Protein AF-A0A4V2PJ12-F1 (afdb_monomer)

Secondary structure (DSSP, 8-state):
--------EEEEEEPPPPBS-SSSS--B-HHHHHHHHHHHHHHHTTSPTTPEEEEEE-SSHHHHHHHHHHHHHHHHHHTTTS--EEEEEEE-TT-PPPEEEETTEEEETTT--SS---TTTHHHHHHHHHHHSS---PPPTTPEEEEEEETTEEEEEETTEEEEEEPPSS--TTS-HHHHHHHHHTTTS--

Foldseek 3Di:
DDDPFDAKDKDKDFAFFDFPDLQDQTAHDPRRLVLLLVLLLVVLVVDAAQAEDDAEFAPGRRGVSSSVSSLVNNPVNCDPPNNYHYDDHDYDPVLAWDWDQDPNDTDHVSNVDPDDDPIRCVVVQVVVCVQQVHRPDGADHGQIWMWIDGRQWIWTDHDPDIGIDGHPPDDDPVDDPVVVVVVVVVVVVPD

Sequence (191 aa):
MSHNGIAGYEVILLRHGETVGYDGDHGLTERGESQARDRGVSLASELAPGTTVRMLHARTARATATAAALRSSLLDAVGETGGIDVGALQPETWFDNLRVSVDGTVMDAADAVVERLATHSAPMRAFVASAIGSDPGEPHNLEAVRVHVDSEVATIRFRDHSTRLRLPHRLPAWVDEGSLTAFRHRRAESA

Structure (mmCIF, N/CA/C/O backbone):
data_AF-A0A4V2PJ12-F1
#
_entry.id   AF-A0A4V2PJ12-F1
#
loop_
_atom_site.group_PDB
_atom_site.id
_atom_site.type_symbol
_atom_site.label_atom_id
_atom_site.label_alt_id
_atom_site.label_comp_id
_atom_site.label_asym_id
_atom_site.label_entity_id
_atom_site.label_seq_id
_atom_site.pdbx_PDB_ins_code
_atom_site.Cartn_x
_atom_site.Cartn_y
_atom_site.Cartn_z
_atom_site.occupancy
_atom_site.B_iso_or_equiv
_atom_site.auth_seq_id
_atom_site.auth_comp_id
_atom_site.auth_asym_id
_atom_site.auth_atom_id
_atom_site.pdbx_PDB_model_num
ATOM 1 N N . MET A 1 1 ? -17.303 -29.469 14.428 1.00 32.62 1 MET A N 1
ATOM 2 C CA . MET A 1 1 ? -16.306 -28.523 14.967 1.00 32.62 1 MET A CA 1
ATOM 3 C C . MET A 1 1 ? -16.499 -27.218 14.221 1.00 32.62 1 MET A C 1
ATOM 5 O O . MET A 1 1 ? -16.292 -27.175 13.019 1.00 32.62 1 MET A O 1
ATOM 9 N N . SER A 1 2 ? -17.065 -26.227 14.895 1.00 31.00 2 SER A N 1
ATOM 10 C CA . SER A 1 2 ? -17.425 -24.918 14.349 1.00 31.00 2 SER A CA 1
ATOM 11 C C . SER A 1 2 ? -16.162 -24.131 13.999 1.00 31.00 2 SER A C 1
ATOM 13 O O . SER A 1 2 ? -15.428 -23.726 14.899 1.00 31.00 2 SER A O 1
ATOM 15 N N . HIS A 1 3 ? -15.896 -23.932 12.705 1.00 33.50 3 HIS A N 1
ATOM 16 C CA . HIS A 1 3 ? -14.911 -22.953 12.257 1.00 33.50 3 HIS A CA 1
ATOM 17 C C . HIS A 1 3 ? -15.371 -21.581 12.749 1.00 33.50 3 HIS A C 1
ATOM 19 O O . HIS A 1 3 ? -16.407 -21.078 12.319 1.00 33.50 3 HIS A O 1
ATOM 25 N N . ASN A 1 4 ? -14.635 -21.025 13.709 1.00 37.53 4 ASN A N 1
ATOM 26 C CA . ASN A 1 4 ? -14.804 -19.656 14.170 1.00 37.53 4 ASN A CA 1
ATOM 27 C C . ASN A 1 4 ? -14.684 -18.750 12.937 1.00 37.53 4 ASN A C 1
ATOM 29 O O . ASN A 1 4 ? -13.618 -18.705 12.321 1.00 37.53 4 ASN A O 1
ATOM 33 N N . GLY A 1 5 ? -15.795 -18.143 12.512 1.00 37.06 5 GLY A N 1
ATOM 34 C CA . GLY A 1 5 ? -15.840 -17.315 11.313 1.00 37.06 5 GLY A CA 1
ATOM 35 C C . GLY A 1 5 ? -14.818 -16.196 11.444 1.00 37.06 5 GLY A C 1
ATOM 36 O O . GLY A 1 5 ? -14.888 -15.402 12.379 1.00 37.06 5 GLY A O 1
ATOM 37 N N . ILE A 1 6 ? -13.834 -16.165 10.547 1.00 46.31 6 ILE A N 1
ATOM 38 C CA . ILE A 1 6 ? -12.915 -15.035 10.458 1.00 46.31 6 ILE A CA 1
ATOM 39 C C . ILE A 1 6 ? -13.783 -13.844 10.051 1.00 46.31 6 ILE A C 1
ATOM 41 O O . ILE A 1 6 ? -14.338 -13.844 8.953 1.00 46.31 6 ILE A O 1
ATOM 45 N N . ALA A 1 7 ? -13.949 -12.872 10.950 1.00 59.09 7 ALA A N 1
ATOM 46 C CA . ALA A 1 7 ? -14.537 -11.586 10.601 1.00 59.09 7 ALA A CA 1
ATOM 47 C C . ALA A 1 7 ? -13.777 -11.025 9.388 1.00 59.09 7 ALA A C 1
ATOM 49 O O . ALA A 1 7 ? -12.547 -11.112 9.348 1.00 59.09 7 ALA A O 1
ATOM 50 N N . GLY A 1 8 ? -14.503 -10.525 8.386 1.00 64.06 8 GLY A N 1
ATOM 51 C CA . GLY A 1 8 ? -13.895 -10.080 7.134 1.00 64.06 8 GLY A CA 1
ATOM 52 C C . GLY A 1 8 ? -12.762 -9.074 7.363 1.00 64.06 8 GLY A C 1
ATOM 53 O O . GLY A 1 8 ? -12.825 -8.254 8.278 1.00 64.06 8 GLY A O 1
ATOM 54 N N . TYR A 1 9 ? -11.718 -9.145 6.540 1.00 69.88 9 TYR A N 1
ATOM 55 C CA . TYR A 1 9 ? -10.537 -8.285 6.648 1.00 69.88 9 TYR A CA 1
ATOM 56 C C . TYR A 1 9 ? -10.247 -7.573 5.326 1.00 69.88 9 TYR A C 1
ATOM 58 O O . TYR A 1 9 ? -10.628 -8.037 4.251 1.00 69.88 9 TYR A O 1
ATOM 66 N N . GLU A 1 10 ? -9.568 -6.429 5.396 1.00 74.50 10 GLU A N 1
ATOM 67 C CA . GLU A 1 10 ? -9.129 -5.680 4.217 1.00 74.50 10 GLU A CA 1
ATOM 68 C C . GLU A 1 10 ? -7.609 -5.780 4.050 1.00 74.50 10 GLU A C 1
ATOM 70 O O . GLU A 1 10 ? -6.845 -5.659 5.008 1.00 74.50 10 GLU A O 1
ATOM 75 N N . VAL A 1 11 ? -7.171 -5.992 2.812 1.00 77.31 11 VAL A N 1
ATOM 76 C CA . VAL A 1 11 ? -5.778 -5.856 2.390 1.00 77.31 11 VAL A CA 1
ATOM 77 C C . VAL A 1 11 ? -5.681 -4.655 1.460 1.00 77.31 11 VAL A C 1
ATOM 79 O O . VAL A 1 11 ? -6.407 -4.567 0.469 1.00 77.31 11 VAL A O 1
ATOM 82 N N . ILE A 1 12 ? -4.760 -3.746 1.772 1.00 78.31 12 ILE A N 1
ATOM 83 C CA . ILE A 1 12 ? -4.476 -2.557 0.971 1.00 78.31 12 ILE A CA 1
ATOM 84 C C . IL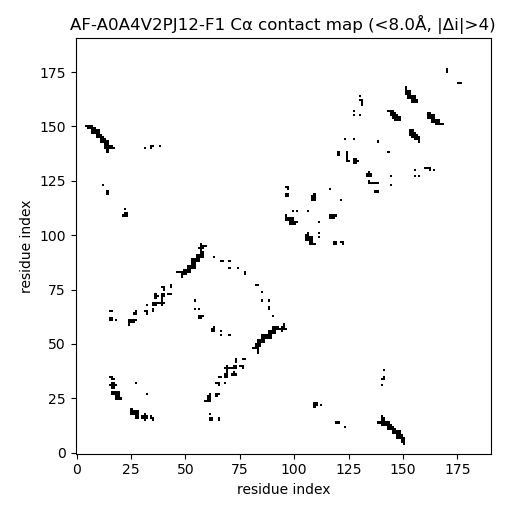E A 1 12 ? -3.061 -2.706 0.414 1.00 78.31 12 ILE A C 1
ATOM 86 O O . ILE A 1 12 ? -2.084 -2.630 1.157 1.00 78.31 12 ILE A O 1
ATOM 90 N N . LEU A 1 13 ? -2.948 -2.934 -0.893 1.00 83.25 13 LEU A N 1
ATOM 91 C CA . LEU A 1 13 ? -1.658 -2.972 -1.580 1.00 83.25 13 LEU A CA 1
ATOM 92 C C . LEU A 1 13 ? -1.331 -1.566 -2.076 1.00 83.25 13 LEU A C 1
ATOM 94 O O . LEU A 1 13 ? -2.081 -1.014 -2.881 1.00 83.25 13 LEU A O 1
ATOM 98 N N . LEU A 1 14 ? -0.224 -1.000 -1.598 1.00 82.94 14 LEU A N 1
ATOM 99 C CA . LEU A 1 14 ? 0.224 0.347 -1.946 1.00 82.94 14 LEU A CA 1
ATOM 100 C C . LEU A 1 14 ? 1.514 0.291 -2.760 1.00 82.94 14 LEU A C 1
ATOM 102 O O . LEU A 1 14 ? 2.476 -0.375 -2.371 1.00 82.94 14 LEU A O 1
ATOM 106 N N . ARG A 1 15 ? 1.563 1.060 -3.851 1.00 87.44 15 ARG A N 1
ATOM 107 C CA . ARG A 1 15 ? 2.824 1.352 -4.538 1.00 87.44 15 ARG A CA 1
ATOM 108 C C . ARG A 1 15 ? 3.671 2.293 -3.673 1.00 87.44 15 ARG A C 1
ATOM 110 O O . ARG A 1 15 ? 3.136 3.237 -3.100 1.00 87.44 15 ARG A O 1
ATOM 117 N N . HIS A 1 16 ? 4.985 2.071 -3.617 1.00 88.94 16 HIS A N 1
ATOM 118 C CA . HIS A 1 16 ? 5.916 2.957 -2.907 1.00 88.94 16 HIS A CA 1
ATOM 119 C C . HIS A 1 16 ? 5.850 4.414 -3.411 1.00 88.94 16 HIS A C 1
ATOM 121 O O . HIS A 1 16 ? 5.427 4.681 -4.544 1.00 88.94 16 HIS A O 1
ATOM 127 N N . GLY A 1 17 ? 6.299 5.352 -2.572 1.00 87.12 17 GLY A N 1
ATOM 128 C CA . GLY A 1 17 ? 6.468 6.758 -2.951 1.00 87.12 17 GLY A CA 1
ATOM 129 C C . GLY A 1 17 ? 7.479 6.943 -4.076 1.00 87.12 17 GLY A C 1
ATOM 130 O O . GLY A 1 17 ? 8.261 6.044 -4.376 1.00 87.12 17 GLY A O 1
ATOM 131 N N . GLU A 1 18 ? 7.456 8.101 -4.723 1.00 89.88 18 GLU A N 1
ATOM 132 C CA . GLU A 1 18 ? 8.447 8.454 -5.744 1.00 89.88 18 GLU A CA 1
ATOM 133 C C . GLU A 1 18 ? 9.894 8.253 -5.241 1.00 89.88 18 GLU A C 1
ATOM 135 O O . GLU A 1 18 ? 10.209 8.562 -4.090 1.00 89.88 18 GLU A O 1
ATOM 140 N N . THR A 1 19 ? 10.770 7.707 -6.089 1.00 86.19 19 THR A N 1
ATOM 141 C CA . THR A 1 19 ? 12.150 7.330 -5.735 1.00 86.19 19 THR A CA 1
ATOM 142 C C . THR A 1 19 ? 13.182 8.214 -6.422 1.00 86.19 19 THR A C 1
ATOM 144 O O . THR A 1 19 ? 12.935 8.744 -7.503 1.00 86.19 19 THR A O 1
ATOM 147 N N . VAL A 1 20 ? 14.354 8.365 -5.793 1.00 75.50 20 VAL A N 1
ATOM 148 C CA . VAL A 1 20 ? 15.483 9.171 -6.317 1.00 75.50 20 VAL A CA 1
ATOM 149 C C . VAL A 1 20 ? 16.052 8.593 -7.623 1.00 75.50 20 VAL A C 1
ATOM 151 O O . VAL A 1 20 ? 16.628 9.312 -8.433 1.00 75.50 20 VAL A O 1
ATOM 154 N N . GLY A 1 21 ? 15.837 7.299 -7.849 1.00 65.75 21 GLY A N 1
ATOM 155 C CA . GLY A 1 21 ? 16.137 6.576 -9.078 1.00 65.75 21 GLY A CA 1
ATOM 156 C C . GLY A 1 21 ? 15.471 5.200 -9.048 1.00 65.75 21 GLY A C 1
ATOM 157 O O . GLY A 1 21 ? 14.961 4.779 -8.004 1.00 65.75 21 GLY A O 1
ATOM 158 N N . TYR A 1 22 ? 15.447 4.522 -10.194 1.00 57.50 22 TYR A N 1
ATOM 159 C CA . TYR A 1 22 ? 14.978 3.133 -10.309 1.00 57.50 22 TYR A CA 1
ATOM 160 C C . TYR A 1 22 ? 16.127 2.130 -10.495 1.00 57.50 22 TYR A C 1
ATOM 162 O O . TYR A 1 22 ? 15.901 0.933 -10.352 1.00 57.50 22 TYR A O 1
ATOM 170 N N . ASP A 1 23 ? 17.343 2.621 -10.746 1.00 51.72 23 ASP A N 1
ATOM 171 C CA . ASP A 1 23 ? 18.544 1.806 -10.926 1.00 51.72 23 ASP A CA 1
ATOM 172 C C . ASP A 1 23 ? 19.178 1.531 -9.547 1.00 51.72 23 ASP A C 1
ATOM 174 O O . ASP A 1 23 ? 20.037 2.280 -9.093 1.00 51.72 23 ASP A O 1
ATOM 178 N N . GLY A 1 24 ? 18.716 0.494 -8.840 1.00 56.28 24 GLY A N 1
ATOM 179 C CA . GLY A 1 24 ? 19.238 0.068 -7.530 1.00 56.28 24 GLY A CA 1
ATOM 180 C C . GLY A 1 24 ? 18.341 0.373 -6.315 1.00 56.28 24 GLY A C 1
ATOM 181 O O . GLY A 1 24 ? 17.210 0.854 -6.433 1.00 56.28 24 GLY A O 1
ATOM 182 N N . ASP A 1 25 ? 18.827 0.068 -5.102 1.00 63.25 25 ASP A N 1
ATOM 183 C CA . ASP A 1 25 ? 18.056 0.189 -3.847 1.00 63.25 25 ASP A CA 1
ATOM 184 C C . ASP A 1 25 ? 18.078 1.612 -3.258 1.00 63.25 25 ASP A C 1
ATOM 186 O O . ASP A 1 25 ? 18.611 1.878 -2.179 1.00 63.25 25 ASP A O 1
ATOM 190 N N . HIS A 1 26 ? 17.513 2.559 -4.003 1.00 70.50 26 HIS A N 1
ATOM 191 C CA . HIS A 1 26 ? 17.395 3.952 -3.577 1.00 70.50 26 HIS A CA 1
ATOM 192 C C . HIS A 1 26 ? 16.171 4.196 -2.676 1.00 70.50 26 HIS A C 1
ATOM 194 O O . HIS A 1 26 ? 15.142 3.521 -2.773 1.00 70.50 26 HIS A O 1
ATOM 200 N N . GLY A 1 27 ? 16.285 5.193 -1.791 1.00 80.56 27 GLY A N 1
ATOM 201 C CA . GLY A 1 27 ? 15.188 5.692 -0.958 1.00 80.56 27 GLY A CA 1
ATOM 202 C C . GLY A 1 27 ? 14.177 6.558 -1.726 1.00 80.56 27 GLY A C 1
ATOM 203 O O . GLY A 1 27 ? 14.156 6.597 -2.960 1.00 80.56 27 GLY A O 1
ATOM 204 N N . LEU A 1 28 ? 13.320 7.259 -0.983 1.00 88.94 28 LEU A N 1
ATOM 205 C CA . LEU A 1 28 ? 12.310 8.162 -1.543 1.00 88.94 28 LEU A CA 1
ATOM 206 C C . LEU A 1 28 ? 12.893 9.533 -1.903 1.00 88.94 28 LEU A C 1
ATOM 208 O O . LEU A 1 28 ? 13.871 9.973 -1.302 1.00 88.94 28 LEU A O 1
ATOM 212 N N . THR A 1 29 ? 12.270 10.222 -2.861 1.00 92.19 29 THR A N 1
ATOM 213 C CA . THR A 1 29 ? 12.427 11.679 -2.999 1.00 92.19 29 THR A CA 1
ATOM 214 C C . THR A 1 29 ? 11.679 12.393 -1.869 1.00 92.19 29 THR A C 1
ATOM 216 O O . THR A 1 29 ? 10.788 11.813 -1.246 1.00 92.19 29 THR A O 1
ATOM 219 N N . GLU A 1 30 ? 11.946 13.684 -1.650 1.00 92.56 30 GLU A N 1
ATOM 220 C CA . GLU A 1 30 ? 11.147 14.512 -0.725 1.00 92.56 30 GLU A CA 1
ATOM 221 C C . GLU A 1 30 ? 9.649 14.479 -1.070 1.00 92.56 30 GLU A C 1
ATOM 223 O O . GLU A 1 30 ? 8.782 14.433 -0.192 1.00 92.56 30 GLU A O 1
ATOM 228 N N . ARG A 1 31 ? 9.333 14.451 -2.371 1.00 93.62 31 ARG A N 1
ATOM 229 C CA . ARG A 1 31 ? 7.964 14.282 -2.858 1.00 93.62 31 ARG A CA 1
ATOM 230 C C . ARG A 1 31 ? 7.415 12.903 -2.503 1.00 93.62 31 ARG A C 1
ATOM 232 O O . ARG A 1 31 ? 6.278 12.825 -2.045 1.00 93.62 31 ARG A O 1
ATOM 239 N N . GLY A 1 32 ? 8.194 11.839 -2.691 1.00 93.00 32 GLY A N 1
ATOM 240 C CA . GLY A 1 32 ? 7.822 10.475 -2.319 1.00 93.00 32 GLY A CA 1
ATOM 241 C C . GLY A 1 32 ? 7.516 10.324 -0.831 1.00 93.00 32 GLY A C 1
ATOM 242 O O . GLY A 1 32 ? 6.546 9.663 -0.460 1.00 93.00 32 GLY A O 1
ATOM 243 N N . GLU A 1 33 ? 8.288 10.988 0.026 1.00 95.50 33 GLU A N 1
ATOM 244 C CA . GLU A 1 33 ? 8.002 11.027 1.458 1.00 95.50 33 GLU A CA 1
ATOM 245 C C . GLU A 1 33 ? 6.710 11.782 1.776 1.00 95.50 33 GLU A C 1
ATOM 247 O O . GLU A 1 33 ? 5.903 11.305 2.573 1.00 95.50 33 GLU A O 1
ATOM 252 N N . SER A 1 34 ? 6.486 12.943 1.149 1.00 96.00 34 SER A N 1
ATOM 253 C CA . SER A 1 34 ? 5.245 13.706 1.327 1.00 96.00 34 SER A CA 1
ATOM 254 C C . SER A 1 34 ? 4.026 12.904 0.873 1.00 9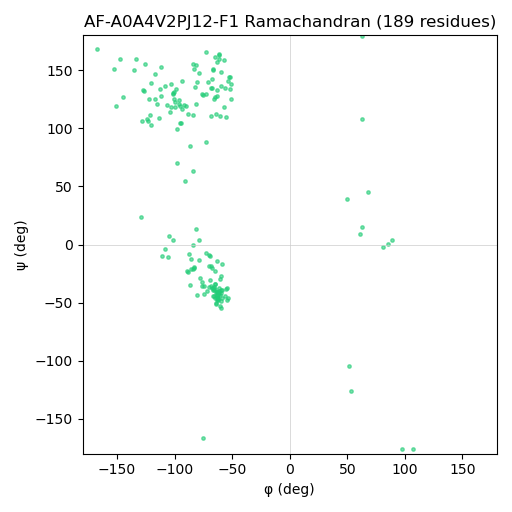6.00 34 SER A C 1
ATOM 256 O O . SER A 1 34 ? 3.054 12.827 1.613 1.00 96.00 34 SER A O 1
ATOM 258 N N . GLN A 1 35 ? 4.113 12.190 -0.256 1.00 96.69 35 GLN A N 1
ATOM 259 C CA . GLN A 1 35 ? 3.063 11.266 -0.704 1.00 96.69 35 GLN A CA 1
ATOM 260 C C . GLN A 1 35 ? 2.740 10.199 0.352 1.00 96.69 35 GLN A C 1
ATOM 262 O O . GLN A 1 35 ? 1.572 9.908 0.609 1.00 96.69 35 GLN A O 1
ATOM 267 N N . ALA A 1 36 ? 3.767 9.603 0.967 1.00 95.62 36 ALA A N 1
ATOM 268 C CA . ALA A 1 36 ? 3.583 8.590 2.000 1.00 95.62 36 ALA A CA 1
ATOM 269 C C . ALA A 1 36 ? 2.944 9.173 3.273 1.00 95.62 36 ALA A C 1
ATOM 271 O O . ALA A 1 36 ? 2.063 8.534 3.852 1.00 95.62 36 ALA A O 1
ATOM 272 N N . ARG A 1 37 ? 3.338 10.392 3.671 1.00 96.88 37 ARG A N 1
ATOM 273 C CA . ARG A 1 37 ? 2.737 11.117 4.802 1.00 96.88 37 ARG A CA 1
ATOM 274 C C . ARG A 1 37 ? 1.267 11.450 4.551 1.00 96.88 37 ARG A C 1
ATOM 276 O O . ARG A 1 37 ? 0.412 11.113 5.366 1.00 96.88 37 ARG A O 1
ATOM 283 N N . ASP A 1 38 ? 0.961 12.031 3.396 1.00 96.56 38 ASP A N 1
ATOM 284 C CA . ASP A 1 38 ? -0.409 12.384 3.014 1.00 96.56 38 ASP A CA 1
ATOM 285 C C . ASP A 1 38 ? -1.306 11.141 2.972 1.00 96.56 38 ASP A C 1
ATOM 287 O O . ASP A 1 38 ? -2.453 11.166 3.430 1.00 96.56 38 ASP A O 1
ATOM 291 N N . ARG A 1 39 ? -0.771 10.009 2.487 1.00 94.12 39 ARG A N 1
ATOM 292 C CA . ARG A 1 39 ? -1.505 8.742 2.489 1.00 94.12 39 ARG A CA 1
ATOM 293 C C . ARG A 1 39 ? -1.783 8.231 3.900 1.00 94.12 39 ARG A C 1
ATOM 295 O O . ARG A 1 39 ? -2.877 7.716 4.114 1.00 94.12 39 ARG A O 1
ATOM 302 N N . GLY A 1 40 ? -0.849 8.360 4.844 1.00 91.25 40 GLY A N 1
ATOM 303 C CA . GLY A 1 40 ? -1.071 7.971 6.241 1.00 91.25 40 GLY A CA 1
ATOM 304 C C . GLY A 1 40 ? -2.191 8.779 6.898 1.00 91.25 40 GLY A C 1
ATOM 305 O O . GLY A 1 40 ? -3.088 8.192 7.502 1.00 91.25 40 GLY A O 1
ATOM 306 N N . VAL A 1 41 ? -2.217 10.097 6.674 1.00 94.50 41 VAL A N 1
ATOM 307 C CA . VAL A 1 41 ? -3.308 10.974 7.141 1.00 94.50 41 VAL A CA 1
ATOM 308 C C . VAL A 1 41 ? -4.645 10.583 6.505 1.00 94.50 41 VAL A C 1
ATOM 310 O O . VAL A 1 41 ? -5.647 10.436 7.199 1.00 94.50 41 VAL A O 1
ATOM 313 N N . SER A 1 42 ? -4.671 10.369 5.187 1.00 90.31 42 SER A N 1
ATOM 314 C CA . SER A 1 42 ? -5.888 9.950 4.483 1.00 90.31 42 SER A CA 1
ATOM 315 C C . SER A 1 42 ? -6.371 8.564 4.910 1.00 90.31 42 SER A C 1
ATOM 317 O O . SER A 1 42 ? -7.572 8.330 4.918 1.00 90.31 42 SER A O 1
ATOM 319 N N . LEU A 1 43 ? -5.471 7.635 5.233 1.00 85.88 43 LEU A N 1
ATOM 320 C CA . LEU A 1 43 ? -5.850 6.302 5.692 1.00 85.88 43 LEU A CA 1
ATOM 321 C C . LEU A 1 43 ? -6.503 6.364 7.077 1.00 85.88 43 LEU A C 1
ATOM 323 O O . LEU A 1 43 ? -7.454 5.631 7.322 1.00 85.88 43 LEU A O 1
ATOM 327 N N . ALA A 1 44 ? -6.055 7.264 7.958 1.00 88.62 44 ALA A N 1
ATOM 328 C CA . ALA A 1 44 ? -6.637 7.428 9.291 1.00 88.62 44 ALA A CA 1
ATOM 329 C C . ALA A 1 44 ? -8.154 7.685 9.250 1.00 88.62 44 ALA A C 1
ATOM 331 O O . ALA A 1 44 ? -8.886 7.142 10.071 1.00 88.62 44 ALA A O 1
ATOM 332 N N . SER A 1 45 ? -8.637 8.462 8.272 1.00 87.12 45 SER A N 1
ATOM 333 C CA . SER A 1 45 ? -10.068 8.767 8.122 1.00 87.12 45 SER A CA 1
ATOM 334 C C . SER A 1 45 ? -10.889 7.643 7.478 1.00 87.12 45 SER A C 1
ATOM 336 O O . SER A 1 45 ? -12.117 7.673 7.536 1.00 87.12 45 SER A O 1
ATOM 338 N N . GLU A 1 46 ? -10.235 6.649 6.875 1.00 83.06 46 GLU A N 1
ATOM 339 C CA . GLU A 1 46 ? -10.879 5.476 6.272 1.00 83.06 46 GLU A CA 1
ATOM 340 C C . GLU A 1 46 ? -11.054 4.325 7.275 1.00 83.06 46 GLU A C 1
ATOM 342 O O . GLU A 1 46 ? -11.886 3.442 7.062 1.00 83.06 46 GLU A O 1
ATOM 347 N N . LEU A 1 47 ? -10.252 4.303 8.343 1.00 81.81 47 LEU A N 1
ATOM 348 C CA . LEU A 1 47 ? -10.229 3.220 9.320 1.00 81.81 47 LEU A CA 1
ATOM 349 C C . LEU A 1 47 ? -11.345 3.377 10.357 1.00 81.81 47 LEU A C 1
ATOM 351 O O . LEU A 1 47 ? -11.567 4.447 10.920 1.00 81.81 47 LEU A O 1
ATOM 355 N N . ALA A 1 48 ? -12.026 2.271 10.656 1.00 79.88 48 ALA A N 1
ATOM 356 C CA . ALA A 1 48 ? -13.024 2.239 11.716 1.00 79.88 48 ALA A CA 1
ATOM 357 C C . ALA A 1 48 ? -12.355 2.131 13.102 1.00 79.88 48 ALA A C 1
ATOM 359 O O . ALA A 1 48 ? -11.335 1.440 13.233 1.00 79.88 48 ALA A O 1
ATOM 360 N N . PRO A 1 49 ? -12.942 2.719 14.160 1.00 82.50 49 PRO A N 1
ATOM 361 C CA . PRO A 1 49 ? -12.513 2.461 15.532 1.00 82.50 49 PRO A CA 1
ATOM 362 C C . PRO A 1 49 ? -12.497 0.958 15.845 1.00 82.50 49 PRO A C 1
ATOM 364 O O . PRO A 1 49 ? -13.384 0.217 15.421 1.00 82.50 49 PRO A O 1
ATOM 367 N N . GLY A 1 50 ? -11.491 0.505 16.589 1.00 78.38 50 GLY A N 1
ATOM 368 C CA . GLY A 1 50 ? -11.258 -0.909 16.896 1.00 78.38 50 GLY A CA 1
ATOM 369 C C . GLY A 1 50 ? -10.468 -1.672 15.827 1.00 78.38 50 GLY A C 1
ATOM 370 O O . GLY A 1 50 ? -10.236 -2.868 15.993 1.00 78.38 50 GLY A O 1
ATOM 371 N N . THR A 1 51 ? -10.050 -1.021 14.734 1.00 78.25 51 THR A N 1
ATOM 372 C CA . THR A 1 51 ? -9.255 -1.677 13.685 1.00 78.25 51 THR A CA 1
ATOM 373 C C . THR A 1 51 ? -7.822 -1.932 14.149 1.00 78.25 51 THR A C 1
ATOM 375 O O . THR A 1 51 ? -7.126 -1.010 14.570 1.00 78.25 51 THR A O 1
ATOM 378 N N . THR A 1 52 ? -7.345 -3.166 13.984 1.00 79.44 52 THR A N 1
ATOM 379 C CA . THR A 1 52 ? -5.919 -3.504 14.091 1.00 79.44 52 THR A CA 1
ATOM 380 C C . THR A 1 52 ? -5.269 -3.464 12.710 1.00 79.44 52 THR A C 1
ATOM 382 O O . THR A 1 52 ? -5.602 -4.258 11.827 1.00 79.44 52 THR A O 1
ATOM 385 N N . VAL A 1 53 ? -4.307 -2.563 12.521 1.00 80.12 53 VAL A N 1
ATOM 386 C CA . VAL A 1 53 ? -3.561 -2.388 11.271 1.00 80.12 53 VAL A CA 1
ATOM 387 C C . VAL A 1 53 ? -2.243 -3.153 11.338 1.00 80.12 53 VAL A C 1
ATOM 389 O O . VAL A 1 53 ? -1.409 -2.929 12.216 1.00 80.12 53 VAL A O 1
ATOM 392 N N . ARG A 1 54 ? -2.013 -4.038 10.363 1.00 82.12 54 ARG A N 1
ATOM 393 C CA . ARG A 1 54 ? -0.735 -4.744 10.192 1.00 82.12 54 ARG A CA 1
ATOM 394 C C . ARG A 1 54 ? 0.105 -4.072 9.108 1.00 82.12 54 ARG A C 1
ATOM 396 O O . ARG A 1 54 ? -0.320 -3.997 7.960 1.00 82.12 54 ARG A O 1
ATOM 403 N N . MET A 1 55 ? 1.316 -3.645 9.463 1.00 80.69 55 MET A N 1
ATOM 404 C CA . MET A 1 55 ? 2.201 -2.863 8.591 1.00 80.69 55 MET A CA 1
ATOM 405 C C . MET A 1 55 ? 3.248 -3.740 7.887 1.00 80.69 55 MET A C 1
ATOM 407 O O . MET A 1 55 ? 4.435 -3.696 8.216 1.00 80.69 55 MET A O 1
ATOM 411 N N . LEU A 1 56 ? 2.806 -4.565 6.935 1.00 82.00 56 LEU A N 1
ATOM 412 C CA . LEU A 1 56 ? 3.701 -5.403 6.127 1.00 82.00 56 LEU A CA 1
ATOM 413 C C . LEU A 1 56 ? 4.332 -4.594 4.983 1.00 82.00 56 LEU A C 1
ATOM 415 O O . LEU A 1 56 ? 3.637 -3.813 4.335 1.00 82.00 56 LEU A O 1
ATOM 419 N N . HIS A 1 57 ? 5.617 -4.803 4.688 1.00 79.88 57 HIS A N 1
ATOM 420 C CA . HIS A 1 57 ? 6.281 -4.143 3.556 1.00 79.88 57 HIS A CA 1
ATOM 421 C C . HIS A 1 57 ? 7.378 -4.996 2.906 1.00 79.88 57 HIS A C 1
ATOM 423 O O . HIS A 1 57 ? 7.926 -5.909 3.519 1.00 79.88 57 HIS A O 1
ATOM 429 N N . ALA A 1 58 ? 7.723 -4.670 1.658 1.00 83.19 58 ALA A N 1
ATOM 430 C CA . ALA A 1 58 ? 8.894 -5.222 0.979 1.00 83.19 58 ALA A CA 1
ATOM 431 C C . ALA A 1 58 ? 10.199 -4.746 1.641 1.00 83.19 58 ALA A C 1
ATOM 433 O O . ALA A 1 58 ? 10.262 -3.638 2.177 1.00 83.19 58 ALA A O 1
ATOM 434 N N . ARG A 1 59 ? 11.270 -5.546 1.564 1.00 82.94 59 ARG A N 1
ATOM 435 C CA . ARG A 1 59 ? 12.564 -5.251 2.225 1.00 82.94 59 ARG A CA 1
ATOM 436 C C . ARG A 1 59 ? 13.387 -4.130 1.582 1.00 82.94 59 ARG A C 1
ATOM 438 O O . ARG A 1 59 ? 14.401 -3.730 2.133 1.00 82.94 59 ARG A O 1
ATOM 445 N N . THR A 1 60 ? 12.959 -3.636 0.430 1.00 80.69 60 THR A N 1
ATOM 446 C CA . THR A 1 60 ? 13.657 -2.598 -0.343 1.00 80.69 60 THR A CA 1
ATOM 447 C C . THR A 1 60 ? 13.663 -1.262 0.410 1.00 80.69 60 THR A C 1
ATOM 449 O O . THR A 1 60 ? 12.695 -0.964 1.125 1.00 80.69 60 THR A O 1
ATOM 452 N N . ALA A 1 61 ? 14.686 -0.432 0.214 1.00 85.38 61 ALA A N 1
ATOM 453 C CA . ALA A 1 61 ? 14.834 0.877 0.846 1.00 85.38 61 ALA A CA 1
ATOM 454 C C . ALA A 1 61 ? 13.606 1.774 0.617 1.00 85.38 61 ALA A C 1
ATOM 456 O O . ALA A 1 61 ? 13.033 2.292 1.575 1.00 85.38 61 ALA A O 1
ATOM 457 N N . ARG A 1 62 ? 13.121 1.885 -0.627 1.00 86.88 62 ARG A N 1
ATOM 458 C CA . ARG A 1 62 ? 11.914 2.665 -0.978 1.00 86.88 62 ARG A CA 1
ATOM 459 C C . ARG A 1 62 ? 10.638 2.193 -0.279 1.00 86.88 62 ARG A C 1
ATOM 461 O O . ARG A 1 62 ? 9.849 3.020 0.179 1.00 86.88 62 ARG A O 1
ATOM 468 N N . ALA A 1 63 ? 10.414 0.881 -0.173 1.00 87.06 63 ALA A N 1
ATOM 469 C CA . ALA A 1 63 ? 9.227 0.344 0.494 1.00 87.06 63 ALA A CA 1
ATOM 470 C C . ALA A 1 63 ? 9.312 0.536 2.011 1.00 87.06 63 ALA A C 1
ATOM 472 O O . ALA A 1 63 ? 8.326 0.929 2.630 1.00 87.06 63 ALA A O 1
ATOM 473 N N . THR A 1 64 ? 10.499 0.341 2.589 1.00 90.56 64 THR A N 1
ATOM 474 C CA . THR A 1 64 ? 10.761 0.590 4.011 1.00 90.56 64 THR A CA 1
ATOM 475 C C . THR A 1 64 ? 10.553 2.065 4.358 1.00 90.56 64 THR A C 1
ATOM 477 O O . THR A 1 64 ? 9.824 2.376 5.297 1.00 90.56 64 THR A O 1
ATOM 480 N N . ALA A 1 65 ? 11.111 2.982 3.564 1.00 92.62 65 ALA A N 1
ATOM 481 C CA . ALA A 1 65 ? 10.937 4.423 3.744 1.00 92.62 65 ALA A CA 1
ATOM 482 C C . ALA A 1 65 ? 9.469 4.857 3.575 1.00 92.62 65 ALA A C 1
ATOM 484 O O . ALA A 1 65 ? 8.960 5.629 4.387 1.00 92.62 65 ALA A O 1
ATOM 485 N N . THR A 1 66 ? 8.756 4.300 2.586 1.00 94.25 66 THR A N 1
ATOM 486 C CA . THR A 1 66 ? 7.311 4.545 2.408 1.00 94.25 66 THR A CA 1
ATOM 487 C C . THR A 1 66 ? 6.531 4.097 3.640 1.00 94.25 66 THR A C 1
ATOM 489 O O . THR A 1 66 ? 5.721 4.855 4.168 1.00 94.25 66 THR A O 1
ATOM 492 N N . ALA A 1 67 ? 6.786 2.878 4.122 1.00 93.75 67 ALA A N 1
ATOM 493 C CA . ALA A 1 67 ? 6.084 2.317 5.267 1.00 93.75 67 ALA A CA 1
ATOM 494 C C . ALA A 1 67 ? 6.367 3.109 6.553 1.00 93.75 67 ALA A C 1
ATOM 496 O O . ALA A 1 67 ? 5.447 3.343 7.335 1.00 93.75 67 ALA A O 1
ATOM 497 N N . ALA A 1 68 ? 7.604 3.574 6.748 1.00 96.56 68 ALA A N 1
ATOM 498 C CA . ALA A 1 68 ? 7.981 4.409 7.884 1.00 96.56 68 ALA A CA 1
ATOM 499 C C . ALA A 1 68 ? 7.257 5.763 7.885 1.00 96.56 68 ALA A C 1
ATOM 501 O O . ALA A 1 68 ? 6.619 6.109 8.881 1.00 96.56 68 ALA A O 1
ATOM 502 N N . ALA A 1 69 ? 7.291 6.493 6.766 1.00 96.81 69 ALA A N 1
ATOM 503 C CA . ALA A 1 69 ? 6.628 7.792 6.643 1.00 96.81 69 ALA A CA 1
ATOM 504 C C . ALA A 1 69 ? 5.096 7.681 6.778 1.00 96.81 69 ALA A C 1
ATOM 506 O O . ALA A 1 69 ? 4.466 8.477 7.484 1.00 96.81 69 ALA A O 1
ATOM 507 N N . LEU A 1 70 ? 4.501 6.652 6.167 1.00 96.25 70 LEU A N 1
ATOM 508 C CA . LEU A 1 70 ? 3.071 6.366 6.279 1.00 96.25 70 LEU A CA 1
ATOM 509 C C . LEU A 1 70 ? 2.682 5.997 7.713 1.00 96.25 70 LEU A C 1
ATOM 511 O O . LEU A 1 70 ? 1.703 6.521 8.230 1.00 96.25 70 LEU A O 1
ATOM 515 N N . ARG A 1 71 ? 3.444 5.122 8.384 1.00 95.56 71 ARG A N 1
ATOM 516 C CA . ARG A 1 71 ? 3.145 4.714 9.765 1.00 95.56 71 ARG A CA 1
ATOM 517 C C . ARG A 1 71 ? 3.223 5.887 10.732 1.00 95.56 71 ARG A C 1
ATOM 519 O O . ARG A 1 71 ? 2.363 5.991 11.598 1.00 95.56 71 ARG A O 1
ATOM 526 N N . SER A 1 72 ? 4.246 6.733 10.601 1.00 96.44 72 SER A N 1
ATOM 527 C CA . SER A 1 72 ? 4.411 7.903 11.470 1.00 96.44 72 SER A CA 1
ATOM 528 C C . SER A 1 72 ? 3.206 8.833 11.359 1.00 96.44 72 SER A C 1
ATOM 530 O O . SER A 1 72 ? 2.537 9.090 12.349 1.00 96.44 72 SER A O 1
ATOM 532 N N . SER A 1 73 ? 2.867 9.248 10.137 1.00 96.12 73 SER A N 1
ATOM 533 C CA . SER A 1 73 ? 1.727 10.141 9.891 1.00 96.12 73 SER A CA 1
ATOM 534 C C . SER A 1 73 ? 0.374 9.518 10.248 1.00 96.12 73 SER A C 1
ATOM 536 O O . SER A 1 73 ? -0.514 10.224 10.717 1.00 96.12 73 SER A O 1
ATOM 538 N N . LEU A 1 74 ? 0.211 8.202 10.066 1.00 91.69 74 LEU A N 1
ATOM 539 C CA . LEU A 1 74 ? -0.982 7.482 10.503 1.00 91.69 74 LEU A CA 1
ATOM 540 C C . LEU A 1 74 ? -1.128 7.530 12.028 1.00 91.69 74 LEU A C 1
ATOM 542 O O . LEU A 1 74 ? -2.212 7.841 12.508 1.00 91.69 74 LEU A O 1
ATOM 546 N N . LEU A 1 75 ? -0.057 7.250 12.780 1.00 94.31 75 LEU A N 1
ATOM 547 C CA . LEU A 1 75 ? -0.055 7.339 14.245 1.00 94.31 75 LEU A CA 1
ATOM 548 C C . LEU A 1 75 ? -0.408 8.748 14.726 1.00 94.31 75 LEU A C 1
ATOM 550 O O . LEU A 1 75 ? -1.262 8.898 15.599 1.00 94.31 75 LEU A O 1
ATOM 554 N N . ASP A 1 76 ? 0.203 9.763 14.116 1.00 94.94 76 ASP A N 1
ATOM 555 C CA . ASP A 1 76 ? -0.061 11.164 14.445 1.00 94.94 76 ASP A CA 1
ATOM 556 C C . ASP A 1 76 ? -1.532 11.533 14.184 1.00 94.94 76 ASP A C 1
ATOM 558 O O . ASP A 1 76 ? -2.150 12.239 14.979 1.00 94.94 76 ASP A O 1
ATOM 562 N N . ALA A 1 77 ? -2.112 11.030 13.089 1.00 92.62 77 ALA A N 1
ATOM 563 C CA . ALA A 1 77 ? -3.485 11.330 12.693 1.00 92.62 77 ALA A CA 1
ATOM 564 C C . ALA A 1 77 ? -4.549 10.582 13.517 1.00 92.62 77 ALA A C 1
ATOM 566 O O . ALA A 1 77 ? -5.611 11.149 13.776 1.00 92.62 77 ALA A O 1
ATOM 567 N N . VAL A 1 78 ? -4.302 9.329 13.925 1.00 88.94 78 VAL A N 1
ATOM 568 C CA . VAL A 1 78 ? -5.260 8.567 14.757 1.00 88.94 78 VAL A CA 1
ATOM 569 C C . VAL A 1 78 ? -5.226 8.995 16.227 1.00 88.94 78 VAL A C 1
ATOM 571 O O . VAL A 1 78 ? -6.250 8.907 16.907 1.00 88.94 78 VAL A O 1
ATOM 574 N N . GLY A 1 79 ? -4.075 9.476 16.711 1.00 84.56 79 GLY A N 1
ATOM 575 C CA . GLY A 1 79 ? -3.874 9.901 18.096 1.00 84.56 79 GLY A CA 1
ATOM 576 C C . GLY A 1 79 ? -4.049 8.779 19.132 1.00 84.56 79 GLY A C 1
ATOM 577 O O . GLY A 1 79 ? -4.369 7.634 18.816 1.00 84.56 79 GLY A O 1
ATOM 578 N N . GLU A 1 80 ? -3.862 9.106 20.413 1.00 71.00 80 GLU A N 1
ATOM 579 C CA . GLU A 1 80 ? -3.926 8.128 21.518 1.00 71.00 80 GLU A CA 1
ATOM 580 C C . GLU A 1 80 ? -5.345 7.591 21.796 1.00 71.00 80 GLU A C 1
ATOM 582 O O . GLU A 1 80 ? -5.511 6.554 22.435 1.00 71.00 80 GLU A O 1
ATOM 587 N N . THR A 1 81 ? -6.385 8.281 21.320 1.00 61.78 81 THR A N 1
ATOM 588 C CA . THR A 1 81 ? -7.796 7.994 21.637 1.00 61.78 81 THR A CA 1
ATOM 589 C C . THR A 1 81 ? -8.586 7.390 20.476 1.00 61.78 81 THR A C 1
ATOM 591 O O . THR A 1 81 ? -9.748 7.027 20.663 1.00 61.78 81 THR A O 1
ATOM 594 N N . GLY A 1 82 ? -7.980 7.244 19.291 1.00 64.25 82 GLY A N 1
ATOM 595 C CA . GLY A 1 82 ? -8.666 6.811 18.067 1.00 64.25 82 GLY A CA 1
ATOM 596 C C . GLY A 1 82 ? -9.133 5.352 18.063 1.00 64.25 82 GLY A C 1
ATOM 597 O O . GLY A 1 82 ? -9.862 4.941 17.161 1.00 64.25 82 GLY A O 1
ATOM 598 N N . GLY A 1 83 ? -8.724 4.550 19.053 1.00 80.19 83 GLY A N 1
ATOM 599 C CA . GLY A 1 83 ? -9.095 3.135 19.155 1.00 80.19 83 GLY A CA 1
ATOM 600 C C . GLY A 1 83 ? -8.588 2.273 17.993 1.00 80.19 83 GLY A C 1
ATOM 601 O O . GLY A 1 83 ? -9.083 1.166 17.810 1.00 80.19 83 GLY A O 1
ATOM 602 N N . ILE A 1 84 ? -7.644 2.775 17.194 1.00 82.81 84 ILE A N 1
ATOM 603 C CA . ILE A 1 84 ? -6.989 2.059 16.096 1.00 82.81 84 ILE A CA 1
ATOM 604 C C . ILE A 1 84 ? -5.622 1.599 16.601 1.00 82.81 84 ILE A C 1
ATOM 606 O O . ILE A 1 84 ? -4.822 2.410 17.062 1.00 82.81 84 ILE A O 1
ATOM 610 N N . ASP A 1 85 ? -5.348 0.302 16.497 1.00 82.94 85 ASP A N 1
ATOM 611 C CA . ASP A 1 85 ? -4.065 -0.283 16.885 1.00 82.94 85 ASP A CA 1
ATOM 612 C C . ASP A 1 85 ? -3.158 -0.405 15.656 1.00 82.94 85 ASP A C 1
ATOM 614 O O . ASP A 1 85 ? -3.370 -1.261 14.792 1.00 82.94 85 ASP A O 1
ATOM 618 N N . VAL A 1 86 ? -2.162 0.478 15.547 1.00 83.88 86 VAL A N 1
ATOM 619 C CA . VAL A 1 86 ? -1.207 0.488 14.431 1.00 83.88 86 VAL A CA 1
ATOM 620 C C . VAL A 1 86 ? 0.048 -0.297 14.805 1.00 83.88 86 VAL A C 1
ATOM 622 O O . VAL A 1 86 ? 0.940 0.190 15.510 1.00 83.88 86 VAL A O 1
ATOM 625 N N . GLY A 1 87 ? 0.159 -1.505 14.254 1.00 81.12 87 GLY A N 1
ATOM 626 C CA . GLY A 1 87 ? 1.279 -2.402 14.509 1.00 81.12 87 GLY A CA 1
ATOM 627 C C . GLY A 1 87 ? 2.643 -1.843 14.085 1.00 81.12 87 GLY A C 1
ATOM 628 O O . GLY A 1 87 ? 2.767 -0.886 13.313 1.00 81.12 87 GLY A O 1
ATOM 629 N N . ALA A 1 88 ? 3.707 -2.466 14.592 1.00 87.62 88 ALA A N 1
ATOM 630 C CA . ALA A 1 88 ? 5.074 -2.185 14.158 1.00 87.62 88 ALA A CA 1
ATOM 631 C C . ALA A 1 88 ? 5.281 -2.533 12.673 1.00 87.62 88 ALA A C 1
ATOM 633 O O . ALA A 1 88 ? 4.571 -3.375 12.117 1.00 87.62 88 ALA A O 1
ATOM 634 N N . LEU A 1 89 ? 6.281 -1.905 12.045 1.00 86.31 89 LEU A N 1
ATOM 635 C CA . LEU A 1 89 ? 6.703 -2.266 10.691 1.00 86.31 89 LEU A CA 1
ATOM 636 C C . LEU A 1 89 ? 7.233 -3.699 10.671 1.00 86.31 89 LEU A C 1
ATOM 638 O O . LEU A 1 89 ? 8.036 -4.089 11.518 1.00 86.31 89 LEU A O 1
ATOM 642 N N . GLN A 1 90 ? 6.771 -4.476 9.700 1.00 82.81 90 GLN A N 1
ATOM 643 C CA . GLN A 1 90 ? 7.144 -5.870 9.526 1.00 82.81 90 GLN A CA 1
ATOM 644 C C . GLN A 1 90 ? 7.611 -6.087 8.081 1.00 82.81 90 GLN A C 1
ATOM 646 O O . GLN A 1 90 ? 6.770 -6.134 7.178 1.00 82.81 90 GLN A O 1
ATOM 651 N N . PRO A 1 91 ? 8.923 -6.247 7.834 1.00 76.75 91 PRO A N 1
ATOM 652 C CA . PRO A 1 91 ? 9.385 -6.677 6.525 1.00 76.75 91 PRO A CA 1
ATOM 653 C C . PRO A 1 91 ? 8.847 -8.082 6.235 1.00 76.75 91 PRO A C 1
ATOM 655 O O . PRO A 1 91 ? 9.003 -8.996 7.046 1.00 76.75 91 PRO A O 1
ATOM 658 N N . GLU A 1 92 ? 8.213 -8.257 5.079 1.00 71.50 92 GLU A N 1
ATOM 659 C CA . GLU A 1 92 ? 7.662 -9.534 4.636 1.00 71.50 92 GLU A CA 1
ATOM 660 C C . GLU A 1 92 ? 8.587 -10.145 3.584 1.00 71.50 92 GLU A C 1
ATOM 662 O O . GLU A 1 92 ? 8.819 -9.570 2.520 1.00 71.50 92 GLU A O 1
ATOM 667 N N . THR A 1 93 ? 9.143 -11.320 3.884 1.00 63.59 93 THR A N 1
ATOM 668 C CA . THR A 1 93 ? 10.160 -11.965 3.038 1.00 63.59 93 THR A CA 1
ATOM 669 C C . THR A 1 93 ? 9.596 -12.433 1.703 1.00 63.59 93 THR A C 1
ATOM 671 O O . THR A 1 93 ? 10.354 -12.666 0.770 1.00 63.59 93 THR A O 1
ATOM 674 N N . TRP A 1 94 ? 8.274 -12.571 1.615 1.00 61.88 94 TRP A N 1
ATOM 675 C CA . TRP A 1 94 ? 7.567 -12.936 0.390 1.00 61.88 94 TRP A CA 1
ATOM 676 C C . TRP A 1 94 ? 7.252 -11.724 -0.494 1.00 61.88 94 TRP A C 1
ATOM 678 O O . TRP A 1 94 ? 6.881 -11.896 -1.651 1.00 61.88 94 TRP A O 1
ATOM 688 N N . PHE A 1 95 ? 7.408 -10.501 0.020 1.00 66.75 95 PHE A N 1
ATOM 689 C CA . PHE A 1 95 ? 7.259 -9.263 -0.748 1.00 66.75 95 PHE A CA 1
ATOM 690 C C . PHE A 1 95 ? 8.614 -8.852 -1.335 1.00 66.75 95 PHE A C 1
ATOM 692 O O . PHE A 1 95 ? 9.111 -7.753 -1.092 1.00 66.75 95 PHE A O 1
ATOM 699 N N . ASP A 1 96 ? 9.243 -9.763 -2.073 1.00 57.69 96 ASP A N 1
ATOM 700 C CA . ASP A 1 96 ? 10.407 -9.435 -2.894 1.00 57.69 96 ASP A CA 1
ATOM 701 C C . ASP A 1 96 ? 9.942 -8.882 -4.254 1.00 57.69 96 ASP A C 1
ATOM 703 O O . ASP A 1 96 ? 8.830 -9.152 -4.717 1.00 57.69 96 ASP A O 1
ATOM 707 N N . ASN A 1 97 ? 10.796 -8.090 -4.905 1.00 58.34 97 ASN A N 1
ATOM 708 C CA . ASN A 1 97 ? 10.550 -7.673 -6.284 1.00 58.34 97 ASN A CA 1
ATOM 709 C C . ASN A 1 97 ? 10.492 -8.894 -7.213 1.00 58.34 97 ASN A C 1
ATOM 711 O O . ASN A 1 97 ? 11.062 -9.952 -6.923 1.00 58.34 97 ASN A O 1
ATOM 715 N N . LEU A 1 98 ? 9.877 -8.707 -8.386 1.00 57.97 98 LEU A N 1
ATOM 716 C CA . LEU A 1 98 ? 10.045 -9.637 -9.496 1.00 57.97 98 LEU A CA 1
ATOM 717 C C . LEU A 1 98 ? 11.546 -9.863 -9.729 1.00 57.97 98 LEU A C 1
ATOM 719 O O . LEU A 1 98 ? 12.295 -8.907 -9.914 1.00 57.97 98 LEU A O 1
ATOM 723 N N . ARG A 1 99 ? 11.978 -11.124 -9.712 1.00 55.28 99 ARG A N 1
ATOM 724 C CA . ARG A 1 99 ? 13.342 -11.513 -10.078 1.00 55.28 99 ARG A CA 1
ATOM 725 C C . ARG A 1 99 ? 13.332 -12.107 -11.472 1.00 55.28 99 ARG A C 1
ATOM 727 O O . ARG A 1 99 ? 12.451 -12.902 -11.797 1.00 55.28 99 ARG A O 1
ATOM 734 N N . VAL A 1 100 ? 14.323 -11.740 -12.270 1.00 44.81 100 VAL A N 1
ATOM 735 C CA . VAL A 1 100 ? 14.547 -12.312 -13.599 1.00 44.81 100 VAL A CA 1
ATOM 736 C C . VAL A 1 100 ? 15.894 -13.014 -13.618 1.00 44.81 100 VAL A C 1
ATOM 738 O O . VAL A 1 100 ? 16.830 -12.616 -12.925 1.00 44.81 100 VAL A O 1
ATOM 741 N N . SER A 1 101 ? 15.977 -14.099 -14.383 1.00 42.41 101 SER A N 1
ATOM 742 C CA . SER A 1 101 ? 17.250 -14.743 -14.681 1.00 42.41 101 SER A CA 1
ATOM 743 C C . SER A 1 101 ? 17.702 -14.298 -16.065 1.00 42.41 101 SER A C 1
ATOM 745 O O . SER A 1 101 ? 16.998 -14.550 -17.041 1.00 42.41 101 SER A O 1
ATOM 747 N N . VAL A 1 102 ? 18.853 -13.631 -16.136 1.00 50.56 102 VAL A N 1
ATOM 748 C CA . VAL A 1 102 ? 19.517 -13.253 -17.390 1.00 50.56 102 VAL A CA 1
ATOM 749 C C . VAL A 1 102 ? 20.835 -14.019 -17.439 1.00 50.56 102 VAL A C 1
ATOM 751 O O . VAL A 1 102 ? 21.624 -13.947 -16.498 1.00 50.56 102 VAL A O 1
ATOM 754 N N . ASP A 1 103 ? 21.023 -14.835 -18.479 1.00 61.53 103 ASP A N 1
ATOM 755 C CA . ASP A 1 103 ? 22.210 -15.683 -18.678 1.00 61.53 103 ASP A CA 1
ATOM 756 C C . ASP A 1 103 ? 22.596 -16.538 -17.452 1.00 61.53 103 ASP A C 1
ATOM 758 O O . ASP A 1 103 ? 23.766 -16.707 -17.112 1.00 61.53 103 ASP A O 1
ATOM 762 N N . GLY A 1 104 ? 21.595 -17.078 -16.747 1.00 46.56 104 GLY A N 1
ATOM 763 C CA . GLY A 1 104 ? 21.795 -17.930 -15.568 1.00 46.56 104 GLY A CA 1
ATOM 764 C C . GLY A 1 104 ? 22.063 -17.174 -14.262 1.00 46.56 104 GLY A C 1
ATOM 765 O O . GLY A 1 104 ? 22.133 -17.800 -13.205 1.00 46.56 104 GLY A O 1
ATOM 766 N N . THR A 1 105 ? 22.134 -15.841 -14.294 1.00 46.56 105 THR A N 1
ATOM 767 C CA . THR A 1 105 ? 22.241 -15.004 -13.092 1.00 46.56 105 THR A CA 1
ATOM 768 C C . THR A 1 105 ? 20.857 -14.521 -12.682 1.00 46.56 105 THR A C 1
ATOM 770 O O . THR A 1 105 ? 20.178 -13.846 -13.453 1.00 46.56 105 THR A O 1
ATOM 773 N N . VAL A 1 106 ? 20.411 -14.884 -11.477 1.00 50.28 106 VAL A N 1
ATOM 774 C CA . VAL A 1 106 ? 19.165 -14.359 -10.898 1.00 50.28 106 VAL A CA 1
ATOM 775 C C . VAL A 1 106 ? 19.454 -12.991 -10.295 1.00 50.28 106 VAL A C 1
ATOM 777 O O . VAL A 1 106 ? 20.275 -12.878 -9.389 1.00 50.28 106 VAL A O 1
ATOM 780 N N . MET A 1 107 ? 18.760 -11.970 -10.777 1.00 51.19 107 MET A N 1
ATOM 781 C CA . MET A 1 107 ? 18.897 -10.590 -10.316 1.00 51.19 107 MET A CA 1
ATOM 782 C C . MET A 1 107 ? 17.519 -9.968 -10.080 1.00 51.19 107 MET A C 1
ATOM 784 O O . MET A 1 107 ? 16.497 -10.471 -10.566 1.00 51.19 107 MET A O 1
ATOM 788 N N . ASP A 1 108 ? 17.474 -8.904 -9.276 1.00 59.94 108 ASP A N 1
ATOM 789 C CA . ASP A 1 108 ? 16.265 -8.097 -9.153 1.00 59.94 108 ASP A CA 1
ATOM 790 C C . ASP A 1 108 ? 15.921 -7.550 -10.534 1.00 59.94 108 ASP A C 1
ATOM 792 O O . ASP A 1 108 ? 16.801 -7.101 -11.263 1.00 59.94 108 ASP A O 1
ATOM 796 N N . ALA A 1 109 ? 14.657 -7.589 -10.930 1.00 54.66 109 ALA A N 1
ATOM 797 C CA . ALA A 1 109 ? 14.304 -7.079 -12.241 1.00 54.66 109 ALA A CA 1
ATOM 798 C C . ALA A 1 109 ? 14.496 -5.550 -12.338 1.00 54.66 109 ALA A C 1
ATOM 800 O O . ALA A 1 109 ? 14.627 -5.046 -13.448 1.00 54.66 109 ALA A O 1
ATOM 801 N N . ALA A 1 110 ? 14.545 -4.821 -11.209 1.00 53.38 110 ALA A N 1
ATOM 802 C CA . ALA A 1 110 ? 15.003 -3.426 -11.184 1.00 53.38 110 ALA A CA 1
ATOM 803 C C . ALA A 1 110 ? 16.514 -3.288 -11.460 1.00 53.38 110 ALA A C 1
ATOM 805 O O . ALA A 1 110 ? 16.932 -2.305 -12.057 1.00 53.38 110 ALA A O 1
ATOM 806 N N . ASP A 1 111 ? 17.321 -4.284 -11.084 1.00 49.56 111 ASP A N 1
ATOM 807 C CA . ASP A 1 111 ? 18.761 -4.322 -11.377 1.00 49.56 111 ASP A CA 1
ATOM 808 C C . ASP A 1 111 ? 19.044 -4.864 -12.795 1.00 49.56 111 ASP A C 1
ATOM 810 O O . ASP A 1 111 ? 20.106 -4.624 -13.364 1.00 49.56 111 ASP A O 1
ATOM 814 N N . ALA A 1 112 ? 18.087 -5.583 -13.390 1.00 47.84 112 ALA A N 1
ATOM 815 C CA . ALA A 1 112 ? 18.199 -6.231 -14.698 1.00 47.84 112 ALA A CA 1
ATOM 816 C C . ALA A 1 112 ? 17.965 -5.303 -15.903 1.00 47.84 112 ALA A C 1
ATOM 818 O O . ALA A 1 112 ? 17.731 -5.794 -17.010 1.00 47.84 112 ALA A O 1
ATOM 819 N N . VAL A 1 113 ? 17.947 -3.980 -15.715 1.00 46.69 113 VAL A N 1
ATOM 820 C CA . VAL A 1 113 ? 17.468 -3.033 -16.733 1.00 46.69 113 VAL A CA 1
ATOM 821 C C . VAL A 1 113 ? 18.461 -2.906 -17.896 1.00 46.69 113 VAL A C 1
ATOM 823 O O . VAL A 1 113 ? 19.289 -2.005 -17.967 1.00 46.69 113 VAL A O 1
ATOM 826 N N . VAL A 1 114 ? 18.291 -3.789 -18.879 1.00 38.78 114 VAL A N 1
ATOM 827 C CA . VAL A 1 114 ? 18.475 -3.499 -20.302 1.00 38.78 114 VAL A CA 1
ATOM 828 C C . VAL A 1 114 ? 17.120 -3.780 -20.963 1.00 38.78 114 VAL A C 1
ATOM 830 O O . VAL A 1 114 ? 16.719 -4.923 -21.127 1.00 38.78 114 VAL A O 1
ATOM 833 N N . GLU A 1 115 ? 16.392 -2.703 -21.267 1.00 36.94 115 GLU A N 1
ATOM 834 C CA . GLU A 1 115 ? 15.038 -2.645 -21.850 1.00 36.94 115 GLU A CA 1
ATOM 835 C C . GLU A 1 115 ? 13.847 -3.248 -21.051 1.00 36.94 115 GLU A C 1
ATOM 837 O O . GLU A 1 115 ? 13.562 -4.439 -21.054 1.00 36.94 115 GLU A O 1
ATOM 842 N N . ARG A 1 116 ? 13.005 -2.334 -20.532 1.00 35.16 116 ARG A N 1
ATOM 843 C CA . ARG A 1 116 ? 11.531 -2.461 -20.403 1.00 35.16 116 ARG A CA 1
ATOM 844 C C . ARG A 1 116 ? 10.930 -3.484 -19.419 1.00 35.16 116 ARG A C 1
ATOM 846 O O . ARG A 1 116 ? 9.885 -4.064 -19.711 1.00 35.16 116 ARG A O 1
ATOM 853 N N . LEU A 1 117 ? 11.432 -3.586 -18.190 1.00 37.97 117 LEU A N 1
ATOM 854 C CA . LEU A 1 117 ? 10.647 -4.169 -17.089 1.00 37.97 117 LEU A CA 1
ATOM 855 C C . LEU A 1 117 ? 10.558 -3.172 -15.923 1.00 37.97 117 LEU A C 1
ATOM 857 O O . LEU A 1 117 ? 11.537 -2.916 -15.238 1.00 37.97 117 LEU A O 1
ATOM 861 N N . ALA A 1 118 ? 9.375 -2.586 -15.707 1.00 41.81 118 ALA A N 1
ATOM 862 C CA . ALA A 1 118 ? 9.055 -1.767 -14.532 1.00 41.81 118 ALA A CA 1
ATOM 863 C C . ALA A 1 118 ? 8.529 -2.689 -13.418 1.00 41.81 118 ALA A C 1
ATOM 865 O O . ALA A 1 118 ? 7.487 -3.320 -13.576 1.00 41.81 118 ALA A O 1
ATOM 866 N N . THR A 1 119 ? 9.272 -2.847 -12.322 1.00 50.56 119 THR A N 1
ATOM 867 C CA . THR A 1 119 ? 9.247 -4.106 -11.542 1.00 50.56 119 THR A CA 1
ATOM 868 C C . THR A 1 119 ? 8.598 -4.015 -10.172 1.00 50.56 119 THR A C 1
ATOM 870 O O . THR A 1 119 ? 8.296 -5.048 -9.577 1.00 50.56 119 THR A O 1
ATOM 873 N N . HIS A 1 120 ? 8.292 -2.810 -9.689 1.00 60.75 120 HIS A N 1
ATOM 874 C CA . HIS A 1 120 ? 7.593 -2.627 -8.409 1.00 60.75 120 HIS A CA 1
ATOM 875 C C . HIS A 1 120 ? 6.077 -2.676 -8.558 1.00 60.75 120 HIS A C 1
ATOM 877 O O . HIS A 1 120 ? 5.378 -3.200 -7.696 1.00 60.75 120 HIS A O 1
ATOM 883 N N . SER A 1 121 ? 5.563 -2.173 -9.674 1.00 70.31 121 SER A N 1
ATOM 884 C CA . SER A 1 121 ? 4.153 -2.279 -10.025 1.00 70.31 121 SER A CA 1
ATOM 885 C C . SER A 1 121 ? 3.820 -3.578 -10.745 1.00 70.31 121 SER A C 1
ATOM 887 O O . SER A 1 121 ? 2.658 -3.960 -10.735 1.00 70.31 121 SER A O 1
ATOM 889 N N . ALA A 1 122 ? 4.789 -4.274 -11.356 1.00 72.56 122 ALA A N 1
ATOM 890 C CA . ALA A 1 122 ? 4.524 -5.489 -12.128 1.00 72.56 122 ALA A CA 1
ATOM 891 C C . ALA A 1 122 ? 3.739 -6.555 -11.340 1.00 72.56 122 ALA A C 1
ATOM 893 O O . ALA A 1 122 ? 2.745 -7.041 -11.879 1.00 72.56 122 ALA A O 1
ATOM 894 N N . PRO A 1 123 ? 4.069 -6.880 -10.071 1.00 75.25 123 PRO A N 1
ATOM 895 C CA . PRO A 1 123 ? 3.249 -7.794 -9.277 1.00 75.25 123 PRO A CA 1
ATOM 896 C C . PRO A 1 123 ? 1.837 -7.257 -9.007 1.00 75.25 123 PRO A C 1
ATOM 898 O O . PRO A 1 123 ? 0.866 -8.003 -9.119 1.00 75.25 123 PRO A O 1
ATOM 901 N N . MET A 1 124 ? 1.702 -5.957 -8.709 1.00 82.50 124 MET A N 1
ATOM 902 C CA . MET A 1 124 ? 0.392 -5.321 -8.511 1.00 82.50 124 MET A CA 1
ATOM 903 C C . MET A 1 124 ? -0.446 -5.368 -9.795 1.00 82.50 124 MET A C 1
ATOM 905 O O . MET A 1 124 ? -1.606 -5.766 -9.753 1.00 82.50 124 MET A O 1
ATOM 909 N N . ARG A 1 125 ? 0.143 -5.031 -10.946 1.00 86.62 125 ARG A N 1
ATOM 910 C CA . ARG A 1 125 ? -0.494 -5.096 -12.265 1.00 86.62 125 ARG A CA 1
ATOM 911 C C . ARG A 1 125 ? -0.871 -6.519 -12.636 1.00 86.62 125 ARG A C 1
ATOM 913 O O . ARG A 1 125 ? -1.992 -6.736 -13.070 1.00 86.62 125 ARG A O 1
ATOM 920 N N . ALA A 1 126 ? 0.013 -7.491 -12.423 1.00 80.25 126 ALA A N 1
ATOM 921 C CA . ALA A 1 126 ? -0.278 -8.898 -12.682 1.0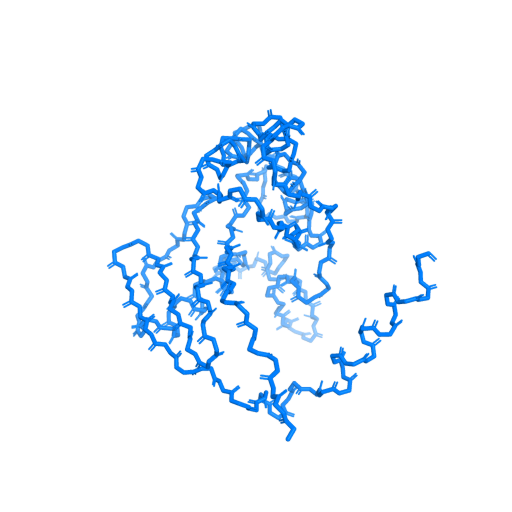0 80.25 126 ALA A CA 1
ATOM 922 C C . ALA A 1 126 ? -1.459 -9.387 -11.834 1.00 80.25 126 ALA A C 1
ATOM 924 O O . ALA A 1 126 ? -2.363 -10.037 -12.360 1.00 80.25 126 ALA A O 1
ATOM 925 N N . PHE A 1 127 ? -1.492 -9.025 -10.548 1.00 82.88 127 PHE A N 1
ATOM 926 C CA . PHE A 1 127 ? -2.611 -9.327 -9.658 1.00 82.88 127 PHE A CA 1
ATOM 927 C C . PHE A 1 127 ? -3.921 -8.697 -10.152 1.00 82.88 127 PHE A C 1
ATOM 929 O O . PHE A 1 127 ? -4.912 -9.401 -10.340 1.00 82.88 127 PHE A O 1
ATOM 936 N N . VAL A 1 128 ? -3.918 -7.387 -10.411 1.00 86.81 128 VAL A N 1
ATOM 937 C CA . VAL A 1 128 ? -5.096 -6.629 -10.855 1.00 86.81 128 VAL A CA 1
ATOM 938 C C . VAL A 1 128 ? -5.599 -7.127 -12.211 1.00 86.81 128 VAL A C 1
ATOM 940 O O . VAL A 1 128 ? -6.790 -7.397 -12.354 1.00 86.81 128 VAL A O 1
ATOM 943 N N . ALA A 1 129 ? -4.703 -7.324 -13.178 1.00 85.88 129 ALA A N 1
ATOM 944 C CA . ALA A 1 129 ? -5.041 -7.820 -14.507 1.00 85.88 129 ALA A CA 1
ATOM 945 C C . ALA A 1 129 ? -5.631 -9.231 -14.461 1.00 85.88 129 ALA A C 1
ATOM 947 O O . ALA A 1 129 ? -6.624 -9.505 -15.132 1.00 85.88 129 ALA A O 1
ATOM 948 N N . SER A 1 130 ? -5.074 -10.107 -13.619 1.00 82.75 130 SER A N 1
ATOM 949 C CA . SER A 1 130 ? -5.610 -11.458 -13.418 1.00 82.75 130 SER A CA 1
ATOM 950 C C . SER A 1 130 ? -6.984 -11.435 -12.749 1.00 82.75 130 SER A C 1
ATOM 952 O O . SER A 1 130 ? -7.847 -12.237 -13.093 1.00 82.75 130 SER A O 1
ATOM 954 N N . ALA A 1 131 ? -7.202 -10.519 -11.800 1.00 85.50 131 ALA A N 1
ATOM 955 C CA . ALA A 1 131 ? -8.458 -10.425 -11.068 1.00 85.50 131 ALA A CA 1
ATOM 956 C C . ALA A 1 131 ? -9.597 -9.824 -11.909 1.00 85.50 131 ALA A C 1
ATOM 958 O O . ALA A 1 131 ? -10.733 -10.300 -11.848 1.00 85.50 131 ALA A O 1
ATOM 959 N N . ILE A 1 132 ? -9.305 -8.764 -12.666 1.00 87.31 132 ILE A N 1
ATOM 960 C CA . ILE A 1 132 ? -10.290 -7.999 -13.447 1.00 87.31 132 ILE A CA 1
ATOM 961 C C . ILE A 1 132 ? -10.483 -8.591 -14.852 1.00 87.31 132 ILE A C 1
ATOM 963 O O . ILE A 1 132 ? -11.543 -8.414 -15.446 1.00 87.31 132 ILE A O 1
ATOM 967 N N . GLY A 1 133 ? -9.494 -9.320 -15.378 1.00 84.81 133 GLY A N 1
ATOM 968 C CA . GLY A 1 133 ? -9.504 -9.875 -16.737 1.00 84.81 133 GLY A CA 1
ATOM 969 C C . GLY A 1 133 ? -8.936 -8.933 -17.807 1.00 84.81 133 GLY A C 1
ATOM 970 O O . GLY A 1 133 ? -8.940 -9.271 -18.988 1.00 84.81 133 GLY A O 1
ATOM 971 N N . SER A 1 134 ? -8.432 -7.766 -17.410 1.00 87.06 134 SER A N 1
ATOM 972 C CA . SER A 1 134 ? -7.753 -6.792 -18.271 1.00 87.06 134 SER A CA 1
ATOM 973 C C . SER A 1 134 ? -6.767 -5.974 -17.444 1.00 87.06 134 SER A C 1
ATOM 975 O O . SER A 1 134 ? -7.026 -5.746 -16.267 1.00 87.06 134 SER A O 1
ATOM 977 N N . ASP A 1 135 ? -5.682 -5.488 -18.045 1.00 87.56 135 ASP A N 1
ATOM 978 C CA . ASP A 1 135 ? -4.723 -4.603 -17.375 1.00 87.56 135 ASP A CA 1
ATOM 979 C C . ASP A 1 135 ? -5.182 -3.129 -17.431 1.00 87.56 135 ASP A C 1
ATOM 981 O O . ASP A 1 135 ? -5.172 -2.538 -18.513 1.00 87.56 135 ASP A O 1
ATOM 985 N N . PRO A 1 136 ? -5.570 -2.514 -16.296 1.00 87.44 136 PRO A N 1
ATOM 986 C CA . PRO A 1 136 ? -5.987 -1.111 -16.234 1.00 87.44 136 PRO A CA 1
ATOM 987 C C . PRO A 1 136 ? -4.801 -0.128 -16.229 1.00 87.44 136 PRO A C 1
ATOM 989 O O . PRO A 1 136 ? -4.996 1.084 -16.102 1.00 87.44 136 PRO A O 1
ATOM 992 N N . GLY A 1 137 ? -3.570 -0.630 -16.359 1.00 86.44 137 GLY A N 1
ATOM 993 C CA . GLY A 1 137 ? -2.356 0.160 -16.498 1.00 86.44 137 GLY A CA 1
ATOM 994 C C . GLY A 1 137 ? -1.587 0.367 -15.195 1.00 86.44 137 GLY A C 1
ATOM 995 O O . GLY A 1 137 ? -1.905 -0.174 -14.136 1.00 86.44 137 GLY A O 1
ATOM 996 N N . GLU A 1 138 ? -0.527 1.163 -15.301 1.00 83.81 138 GLU A N 1
ATOM 997 C CA . GLU A 1 138 ? 0.398 1.454 -14.208 1.00 83.81 138 GLU A CA 1
ATOM 998 C C . GLU A 1 138 ? -0.292 2.223 -13.062 1.00 83.81 138 GLU A C 1
ATOM 1000 O O . GLU A 1 138 ? -0.894 3.274 -13.317 1.00 83.81 138 GLU A O 1
ATOM 1005 N N . PRO A 1 139 ? -0.210 1.742 -11.802 1.00 85.06 139 PRO A N 1
ATOM 1006 C CA . PRO A 1 139 ? -0.697 2.487 -10.648 1.00 85.06 139 PRO A CA 1
ATOM 1007 C C . PRO A 1 139 ? 0.150 3.733 -10.393 1.00 85.06 139 PRO A C 1
ATOM 1009 O O . PRO A 1 139 ? 1.377 3.682 -10.494 1.00 85.06 139 PRO A O 1
ATOM 1012 N N . HIS A 1 140 ? -0.466 4.836 -9.983 1.00 86.69 140 HIS A N 1
ATOM 1013 C CA . HIS A 1 140 ? 0.266 5.985 -9.456 1.00 86.69 140 HIS A CA 1
ATOM 1014 C C . HIS A 1 140 ? 0.980 5.627 -8.140 1.00 86.69 140 HIS A C 1
ATOM 1016 O O . HIS A 1 140 ? 0.661 4.632 -7.482 1.00 86.69 140 HIS A O 1
ATOM 1022 N N . ASN A 1 141 ? 1.975 6.423 -7.739 1.00 84.00 141 ASN A N 1
ATOM 1023 C CA . ASN A 1 141 ? 2.596 6.260 -6.421 1.00 84.00 141 ASN A CA 1
ATOM 1024 C C . ASN A 1 141 ? 1.524 6.355 -5.326 1.00 84.00 141 ASN A C 1
ATOM 1026 O O . ASN A 1 141 ? 0.672 7.241 -5.380 1.00 84.00 141 ASN A O 1
ATOM 1030 N N . LEU A 1 142 ? 1.569 5.435 -4.357 1.00 86.00 142 LEU A N 1
ATOM 1031 C CA . LEU A 1 142 ? 0.598 5.293 -3.264 1.00 86.00 142 LEU A CA 1
ATOM 1032 C C . LEU A 1 142 ? -0.848 4.994 -3.707 1.00 86.00 142 LEU A C 1
ATOM 1034 O O . LEU A 1 142 ? -1.745 4.968 -2.863 1.00 86.00 142 LEU A O 1
ATOM 1038 N N . GLU A 1 143 ? -1.096 4.711 -4.990 1.00 88.56 143 GLU A N 1
ATOM 1039 C CA . GLU A 1 143 ? -2.408 4.246 -5.438 1.00 88.56 143 GLU A CA 1
ATOM 1040 C C . GLU A 1 143 ? -2.682 2.844 -4.880 1.00 88.56 143 GLU A C 1
ATOM 1042 O O . GLU A 1 143 ? -1.813 1.965 -4.889 1.00 88.56 143 GLU A O 1
ATOM 1047 N N . ALA A 1 144 ? -3.895 2.651 -4.361 1.00 85.94 144 ALA A N 1
ATOM 1048 C CA . ALA A 1 144 ? -4.269 1.452 -3.631 1.00 85.94 144 ALA A CA 1
ATOM 1049 C C . ALA A 1 144 ? -5.031 0.454 -4.505 1.00 85.94 144 ALA A C 1
ATOM 1051 O O . ALA A 1 144 ? -6.028 0.801 -5.138 1.00 85.94 144 ALA A O 1
ATOM 1052 N N . VAL A 1 145 ? -4.637 -0.816 -4.425 1.00 84.88 145 VAL A N 1
ATOM 1053 C CA . VAL A 1 145 ? -5.518 -1.942 -4.759 1.00 84.88 145 VAL A CA 1
ATOM 1054 C C . VAL A 1 145 ? -6.123 -2.449 -3.456 1.00 84.88 145 VAL A C 1
ATOM 1056 O O . VAL A 1 145 ? -5.390 -2.845 -2.546 1.00 84.88 145 VAL A O 1
ATOM 1059 N N . ARG A 1 146 ? -7.454 -2.428 -3.353 1.00 86.31 146 ARG A N 1
ATOM 1060 C CA . ARG A 1 146 ? -8.177 -2.871 -2.153 1.00 86.31 146 ARG A CA 1
ATOM 1061 C C . ARG A 1 146 ? -8.742 -4.259 -2.352 1.00 86.31 146 ARG A C 1
ATOM 1063 O O . ARG A 1 146 ? -9.446 -4.507 -3.328 1.00 86.31 146 ARG A O 1
ATOM 1070 N N . VAL A 1 147 ? -8.481 -5.143 -1.402 1.00 82.06 147 VAL A N 1
ATOM 1071 C CA . VAL A 1 147 ? -9.014 -6.503 -1.384 1.00 82.06 147 VAL A CA 1
ATOM 1072 C C . VAL A 1 147 ? -9.759 -6.697 -0.076 1.00 82.06 147 VAL A C 1
ATOM 1074 O O . VAL A 1 147 ? -9.149 -6.819 0.981 1.00 82.06 147 VAL A O 1
ATOM 1077 N N . HIS A 1 148 ? -11.084 -6.721 -0.145 1.00 81.88 148 HIS A N 1
ATOM 1078 C CA . HIS A 1 148 ? -11.919 -7.081 0.993 1.00 81.88 148 HIS A CA 1
ATOM 1079 C C . HIS A 1 148 ? -12.202 -8.578 0.947 1.00 81.88 148 HIS A C 1
ATOM 1081 O O . HIS A 1 148 ? -12.779 -9.058 -0.029 1.00 81.88 148 HIS A O 1
ATOM 1087 N N . VAL A 1 149 ? -11.795 -9.307 1.978 1.00 74.00 149 VAL A N 1
ATOM 1088 C CA . VAL A 1 149 ? -12.003 -10.749 2.090 1.00 74.00 149 VAL A CA 1
ATOM 1089 C C . VAL A 1 149 ? -13.090 -11.013 3.116 1.00 74.00 149 VAL A C 1
ATOM 1091 O O . VAL A 1 149 ? -12.933 -10.667 4.283 1.00 74.00 149 VAL A O 1
ATOM 1094 N N . ASP A 1 150 ? -14.162 -11.661 2.675 1.00 78.38 150 ASP A N 1
ATOM 1095 C CA . ASP A 1 150 ? -15.227 -12.174 3.527 1.00 78.38 150 ASP A CA 1
ATOM 1096 C C . ASP A 1 150 ? -15.351 -13.681 3.311 1.00 78.38 150 ASP A C 1
ATOM 1098 O O . ASP A 1 150 ? -15.742 -14.138 2.232 1.00 78.38 150 ASP A O 1
ATOM 1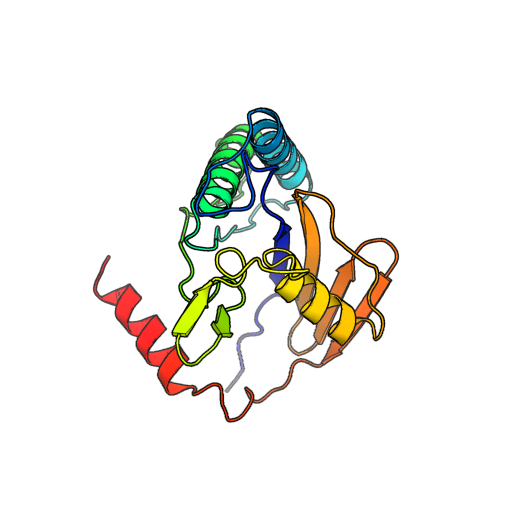102 N N . SER A 1 151 ? -14.988 -14.453 4.338 1.00 77.06 151 SER A N 1
ATOM 1103 C CA . SER A 1 151 ? -14.997 -15.914 4.310 1.00 77.06 151 SER A CA 1
ATOM 1104 C C . SER A 1 151 ? -14.242 -16.469 3.086 1.00 77.06 151 SER A C 1
ATOM 1106 O O . SER A 1 151 ? -13.013 -16.441 3.051 1.00 77.06 151 SER A O 1
ATOM 1108 N N . GLU A 1 152 ? -14.960 -16.951 2.071 1.00 80.38 152 GLU A N 1
ATOM 1109 C CA . GLU A 1 152 ? -14.406 -17.565 0.860 1.00 80.38 152 GLU A CA 1
ATOM 1110 C C . GLU A 1 152 ? -14.479 -16.655 -0.373 1.00 80.38 152 GLU A C 1
ATOM 1112 O O . GLU A 1 152 ? -14.203 -17.094 -1.490 1.00 80.38 152 GLU A O 1
ATOM 1117 N N . VAL A 1 153 ? -14.869 -15.389 -0.211 1.00 82.56 153 VAL A N 1
ATOM 1118 C CA . VAL A 1 153 ? -15.019 -14.434 -1.313 1.00 82.56 153 VAL A CA 1
ATOM 1119 C C . VAL A 1 153 ? -14.135 -13.216 -1.083 1.00 82.56 153 VAL A C 1
ATOM 1121 O O . VAL A 1 153 ? -14.253 -12.518 -0.082 1.00 82.56 153 VAL A O 1
ATOM 1124 N N . ALA A 1 154 ? -13.288 -12.914 -2.063 1.00 83.69 154 ALA A N 1
ATOM 1125 C CA . ALA A 1 154 ? -12.548 -11.665 -2.131 1.00 83.69 154 ALA A CA 1
ATOM 1126 C C . ALA A 1 154 ? -13.224 -10.705 -3.113 1.00 83.69 154 ALA A C 1
ATOM 1128 O O . ALA A 1 154 ? -13.539 -11.071 -4.246 1.00 83.69 154 ALA A O 1
ATOM 1129 N N . THR A 1 155 ? -13.428 -9.463 -2.689 1.00 89.94 155 THR A N 1
ATOM 1130 C CA . THR A 1 155 ? -13.822 -8.348 -3.551 1.00 89.94 155 THR A CA 1
ATOM 1131 C C . THR A 1 155 ? -12.600 -7.471 -3.789 1.00 89.94 155 THR A C 1
ATOM 1133 O O . THR A 1 155 ? -12.092 -6.863 -2.848 1.00 89.94 155 THR A O 1
ATOM 1136 N N . ILE A 1 156 ? -12.132 -7.412 -5.034 1.00 88.88 156 ILE A N 1
ATOM 1137 C CA . ILE A 1 156 ? -10.967 -6.630 -5.452 1.00 88.88 156 ILE A CA 1
ATOM 1138 C C . ILE A 1 156 ? -11.469 -5.349 -6.113 1.00 88.88 156 ILE A C 1
ATOM 1140 O O . ILE A 1 156 ? -12.322 -5.409 -7.001 1.00 88.88 156 ILE A O 1
ATOM 1144 N N . ARG A 1 157 ? -10.938 -4.200 -5.690 1.00 91.81 157 ARG A N 1
ATOM 1145 C CA . ARG A 1 157 ? -11.261 -2.876 -6.229 1.00 91.81 157 ARG A CA 1
ATOM 1146 C C . ARG A 1 157 ? -9.992 -2.130 -6.620 1.00 91.81 157 ARG A C 1
ATOM 1148 O O . ARG A 1 157 ? -9.046 -2.056 -5.832 1.00 91.81 157 ARG A O 1
ATOM 1155 N N . PHE A 1 158 ? -10.006 -1.554 -7.816 1.00 92.62 158 PHE A N 1
ATOM 1156 C CA . PHE A 1 158 ? -8.959 -0.671 -8.321 1.00 92.62 158 PHE A CA 1
ATOM 1157 C C . PHE A 1 158 ? -9.582 0.320 -9.310 1.00 92.62 158 PHE A C 1
ATOM 1159 O O . PHE A 1 158 ? -10.147 -0.101 -10.318 1.00 92.62 158 PHE A O 1
ATOM 1166 N N . ARG A 1 159 ? -9.495 1.624 -9.012 1.00 93.00 159 ARG A N 1
ATOM 1167 C CA . ARG A 1 159 ? -10.173 2.697 -9.767 1.00 93.00 159 ARG A CA 1
ATOM 1168 C C . ARG A 1 159 ? -11.683 2.435 -9.902 1.00 93.00 159 ARG A C 1
ATOM 1170 O O . ARG A 1 159 ? -12.352 2.223 -8.893 1.00 93.00 159 ARG A O 1
ATOM 1177 N N . ASP A 1 160 ? -12.211 2.453 -11.121 1.00 92.06 160 ASP A N 1
ATOM 1178 C CA . ASP A 1 160 ? -13.603 2.180 -11.485 1.00 92.06 160 ASP A CA 1
ATOM 1179 C C . ASP A 1 160 ? -13.912 0.680 -11.650 1.00 92.06 160 ASP A C 1
ATOM 1181 O O . ASP A 1 160 ? -15.062 0.301 -11.879 1.00 92.06 160 ASP A O 1
ATOM 1185 N N . HIS A 1 161 ? -12.920 -0.195 -11.463 1.00 91.56 161 HIS A N 1
ATOM 1186 C CA . HIS A 1 161 ? -13.102 -1.638 -11.550 1.00 91.56 161 HIS A CA 1
ATOM 1187 C C . HIS A 1 161 ? -13.400 -2.282 -10.191 1.00 91.56 161 HIS A C 1
ATOM 1189 O O . HIS A 1 161 ? -12.779 -1.983 -9.166 1.00 91.56 161 HIS A O 1
ATOM 1195 N N . SER A 1 162 ? -14.315 -3.252 -10.207 1.00 93.25 162 SER A N 1
ATOM 1196 C CA . SER A 1 162 ? -14.673 -4.077 -9.054 1.00 93.25 162 SER A CA 1
ATOM 1197 C C . SER A 1 162 ? -14.996 -5.493 -9.517 1.00 93.25 162 SER A C 1
ATOM 1199 O O . SER A 1 162 ? -15.842 -5.688 -10.388 1.00 93.25 162 SER A O 1
ATOM 1201 N N . THR A 1 163 ? -14.341 -6.486 -8.925 1.00 92.06 163 THR A N 1
ATOM 1202 C CA . THR A 1 163 ? -14.535 -7.905 -9.250 1.00 92.06 163 THR A CA 1
ATOM 1203 C C . THR A 1 163 ? -14.631 -8.734 -7.977 1.00 92.06 163 THR A C 1
ATOM 1205 O O . THR A 1 163 ? -14.055 -8.387 -6.942 1.00 92.06 163 THR A O 1
ATOM 1208 N N . ARG A 1 164 ? -15.386 -9.831 -8.041 1.00 91.88 164 ARG A N 1
ATOM 1209 C CA . ARG A 1 164 ? -15.541 -10.781 -6.938 1.00 91.88 164 ARG A CA 1
ATOM 1210 C C . ARG A 1 164 ? -14.987 -12.125 -7.367 1.00 91.88 164 ARG A C 1
ATOM 1212 O O . ARG A 1 164 ? -15.430 -12.687 -8.364 1.00 91.88 164 ARG A O 1
ATOM 1219 N N . LEU A 1 165 ? -14.062 -12.654 -6.579 1.00 84.31 165 LEU A N 1
ATOM 1220 C CA . LEU A 1 165 ? -13.430 -13.946 -6.810 1.00 84.31 165 LEU A CA 1
ATOM 1221 C C . LEU A 1 165 ? -13.700 -14.851 -5.613 1.00 84.31 165 LEU A C 1
ATOM 1223 O O . LEU A 1 165 ? -13.626 -14.407 -4.467 1.00 84.31 165 LEU A O 1
ATOM 1227 N N . ARG A 1 166 ? -13.991 -16.129 -5.869 1.00 81.38 166 ARG A N 1
ATOM 1228 C CA . ARG A 1 166 ? -13.918 -17.135 -4.807 1.00 81.38 166 ARG A CA 1
ATOM 1229 C C . ARG A 1 166 ? -12.456 -17.454 -4.542 1.00 81.38 166 ARG A C 1
ATOM 1231 O O . ARG A 1 166 ? -11.708 -17.738 -5.477 1.00 81.38 166 ARG A O 1
ATOM 1238 N N . LEU A 1 167 ? -12.064 -17.391 -3.278 1.00 71.75 167 LEU A N 1
ATOM 1239 C CA . LEU A 1 167 ? -10.728 -17.763 -2.855 1.00 71.75 167 LEU A CA 1
ATOM 1240 C C . LEU A 1 167 ? -10.552 -19.275 -3.018 1.00 71.75 167 LEU A C 1
ATOM 1242 O O . LEU A 1 167 ? -11.449 -20.040 -2.658 1.00 71.75 167 LEU A O 1
ATOM 1246 N N . PRO A 1 168 ? -9.420 -19.732 -3.573 1.00 65.19 168 PRO A N 1
ATOM 1247 C CA . PRO A 1 168 ? -9.171 -21.155 -3.688 1.00 65.19 168 PRO A CA 1
ATOM 1248 C C . PRO A 1 168 ? -9.030 -21.766 -2.285 1.00 65.19 168 PRO A C 1
ATOM 1250 O O . PRO A 1 168 ? -8.197 -21.334 -1.494 1.00 65.19 168 PRO A O 1
ATOM 1253 N N . HIS A 1 169 ? -9.823 -22.801 -1.983 1.00 58.31 169 HIS A N 1
ATOM 1254 C CA . HIS A 1 169 ? -9.763 -23.517 -0.693 1.00 58.31 169 HIS A CA 1
ATOM 1255 C C . HIS A 1 169 ? -8.488 -24.361 -0.531 1.00 58.31 169 HIS A C 1
ATOM 1257 O O . HIS A 1 169 ? -8.241 -24.919 0.535 1.00 58.31 169 HIS A O 1
ATOM 1263 N N . ARG A 1 170 ? -7.698 -24.501 -1.601 1.00 52.91 170 ARG A N 1
ATOM 1264 C CA . ARG A 1 170 ? -6.372 -25.113 -1.581 1.00 52.91 170 ARG A CA 1
ATOM 1265 C C . ARG A 1 170 ? -5.389 -24.150 -2.197 1.00 52.91 170 ARG A C 1
ATOM 1267 O O . ARG A 1 170 ? -5.627 -23.625 -3.285 1.00 52.91 170 ARG A O 1
ATOM 1274 N N . LEU A 1 171 ? -4.278 -23.957 -1.509 1.00 55.03 171 LEU A N 1
ATOM 1275 C CA . LEU A 1 171 ? -3.156 -23.255 -2.091 1.00 55.03 171 LEU A CA 1
ATOM 1276 C C . LEU A 1 171 ? -2.682 -24.014 -3.341 1.00 55.03 171 LEU A C 1
ATOM 1278 O O . LEU A 1 171 ? -2.840 -25.240 -3.417 1.00 55.03 171 LEU A O 1
ATOM 1282 N N . PRO A 1 172 ? -2.149 -23.306 -4.350 1.00 53.38 172 PRO A N 1
ATOM 1283 C CA . PRO A 1 172 ? -1.545 -23.967 -5.495 1.00 53.38 172 PRO A CA 1
ATOM 1284 C C . PRO A 1 172 ? -0.517 -25.003 -5.028 1.00 53.38 172 PRO A C 1
ATOM 1286 O O . PRO A 1 172 ? 0.187 -24.756 -4.060 1.00 53.38 172 PRO A O 1
ATOM 1289 N N . ALA A 1 173 ? -0.390 -26.139 -5.720 1.00 48.59 173 ALA A N 1
ATOM 1290 C CA . ALA A 1 173 ? 0.468 -27.253 -5.284 1.00 48.59 173 ALA A CA 1
ATOM 1291 C C . ALA A 1 173 ? 1.961 -26.893 -5.114 1.00 48.59 173 ALA A C 1
ATOM 1293 O O . ALA A 1 173 ? 2.708 -27.635 -4.487 1.00 48.59 173 ALA A O 1
ATOM 1294 N N . TRP A 1 174 ? 2.394 -25.766 -5.683 1.00 53.78 174 TRP A N 1
ATOM 1295 C CA . TRP A 1 174 ? 3.738 -25.206 -5.538 1.00 53.78 174 TRP A CA 1
ATOM 1296 C C . TRP A 1 174 ? 3.895 -24.280 -4.316 1.00 53.78 174 TRP A C 1
ATOM 1298 O O . TRP A 1 174 ? 5.011 -23.881 -3.996 1.00 53.78 174 TRP A O 1
ATOM 1308 N N . VAL A 1 175 ? 2.802 -23.941 -3.628 1.00 51.12 175 VAL A N 1
ATOM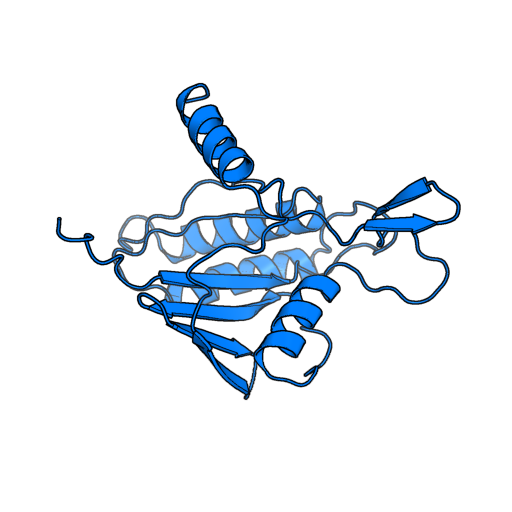 1309 C CA . VAL A 1 175 ? 2.791 -23.282 -2.317 1.00 51.12 175 VAL A CA 1
ATOM 1310 C C . VAL A 1 175 ? 2.604 -24.370 -1.263 1.00 51.12 175 VAL A C 1
ATOM 1312 O O . VAL A 1 175 ? 1.496 -24.844 -1.022 1.00 51.12 175 VAL A O 1
ATOM 1315 N N . ASP A 1 176 ? 3.702 -24.783 -0.645 1.00 51.12 176 ASP A N 1
ATOM 1316 C CA . ASP A 1 176 ? 3.695 -25.824 0.380 1.00 51.12 176 ASP A CA 1
ATOM 1317 C C . ASP A 1 176 ? 3.171 -25.287 1.732 1.00 51.12 176 ASP A C 1
ATOM 1319 O O . ASP A 1 176 ? 3.639 -24.270 2.252 1.00 51.12 176 ASP A O 1
ATOM 1323 N N . GLU A 1 177 ? 2.203 -25.986 2.335 1.00 47.03 177 GLU A N 1
ATOM 1324 C CA . GLU A 1 177 ? 1.671 -25.670 3.670 1.00 47.03 177 GLU A CA 1
ATOM 1325 C C . GLU A 1 177 ? 2.760 -25.736 4.758 1.00 47.03 177 GLU A C 1
ATOM 1327 O O . GLU A 1 177 ? 2.717 -24.969 5.730 1.00 47.03 177 GLU A O 1
AT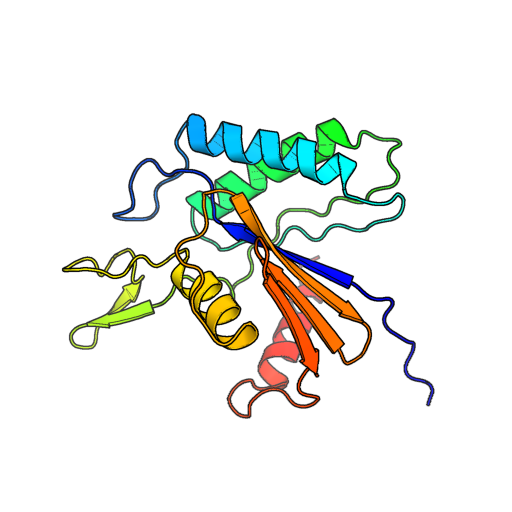OM 1332 N N . GLY A 1 178 ? 3.784 -26.581 4.582 1.00 44.16 178 GLY A N 1
ATOM 1333 C CA . GLY A 1 178 ? 4.963 -26.646 5.450 1.00 44.16 178 GLY A CA 1
ATOM 1334 C C . GLY A 1 178 ? 5.756 -25.336 5.470 1.00 44.16 178 GLY A C 1
ATOM 1335 O O . GLY A 1 178 ? 6.183 -24.879 6.534 1.00 44.16 178 GLY A O 1
ATOM 1336 N N . SER A 1 179 ? 5.851 -24.666 4.322 1.00 44.12 179 SER A N 1
ATOM 1337 C CA . SER A 1 179 ? 6.512 -23.366 4.154 1.00 44.12 179 SER A CA 1
ATOM 1338 C C . SER A 1 179 ? 5.794 -22.246 4.917 1.00 44.12 179 SER A C 1
ATOM 1340 O O . SER A 1 179 ? 6.439 -21.382 5.512 1.00 44.12 179 SER A O 1
ATOM 1342 N N . LEU A 1 180 ? 4.459 -22.292 4.970 1.00 45.00 180 LEU A N 1
ATOM 1343 C CA . LEU A 1 180 ? 3.636 -21.356 5.746 1.00 45.00 180 LEU A CA 1
ATOM 1344 C C . LEU A 1 180 ? 3.649 -21.665 7.254 1.00 45.00 180 LEU A C 1
ATOM 1346 O O . LEU A 1 180 ? 3.581 -20.750 8.078 1.00 45.00 180 LEU A O 1
ATOM 1350 N N . THR A 1 181 ? 3.767 -22.941 7.633 1.00 38.72 181 THR A N 1
ATOM 1351 C CA . THR A 1 181 ? 3.734 -23.389 9.038 1.00 38.72 181 THR A CA 1
ATOM 135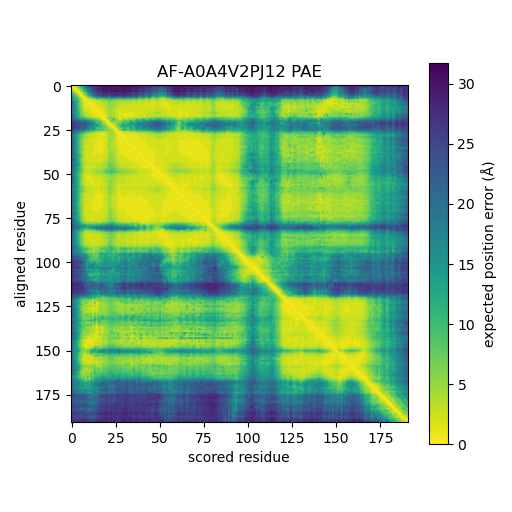2 C C . THR A 1 181 ? 5.080 -23.196 9.745 1.00 38.72 181 THR A C 1
ATOM 1354 O O . THR A 1 181 ? 5.119 -22.640 10.845 1.00 38.72 181 THR A O 1
ATOM 1357 N N . ALA A 1 182 ? 6.202 -23.530 9.095 1.00 35.88 182 ALA A N 1
ATOM 1358 C CA . ALA A 1 182 ? 7.553 -23.243 9.597 1.00 35.88 182 ALA A CA 1
ATOM 1359 C C . ALA A 1 182 ? 7.799 -21.732 9.792 1.00 35.88 182 ALA A C 1
ATOM 1361 O O . ALA A 1 182 ? 8.582 -21.310 10.645 1.00 35.88 182 ALA A O 1
ATOM 1362 N N . PHE A 1 183 ? 7.093 -20.900 9.027 1.00 36.00 183 PHE A N 1
ATOM 1363 C CA . PHE A 1 183 ? 7.140 -19.445 9.131 1.00 36.00 183 PHE A CA 1
ATOM 1364 C C . PHE A 1 183 ? 6.387 -18.902 10.355 1.00 36.00 183 PHE A C 1
ATOM 1366 O O . PHE A 1 183 ? 6.848 -17.958 10.994 1.00 36.00 183 PHE A O 1
ATOM 1373 N N . ARG A 1 184 ? 5.264 -19.526 10.740 1.00 36.97 184 ARG A N 1
ATOM 1374 C CA . ARG A 1 184 ? 4.531 -19.180 11.971 1.00 36.97 184 ARG A CA 1
ATOM 1375 C C . ARG A 1 184 ? 5.322 -19.539 13.233 1.00 36.97 184 ARG A C 1
ATOM 1377 O O . ARG A 1 184 ? 5.305 -18.761 14.181 1.00 36.97 184 ARG A O 1
ATOM 1384 N N . HIS A 1 185 ? 6.052 -20.656 13.227 1.00 29.88 185 HIS A N 1
ATOM 1385 C CA . HIS A 1 185 ? 6.854 -21.090 14.378 1.00 29.88 185 HIS A CA 1
ATOM 1386 C C . HIS A 1 185 ? 8.085 -20.208 14.644 1.00 29.88 185 HIS A C 1
ATOM 1388 O O . HIS A 1 185 ? 8.341 -19.877 15.798 1.00 29.88 185 HIS A O 1
ATOM 1394 N N . ARG A 1 186 ? 8.770 -19.701 13.606 1.00 34.84 186 ARG A N 1
ATOM 1395 C CA . ARG A 1 186 ? 9.896 -18.756 13.782 1.00 34.84 186 ARG A CA 1
ATOM 1396 C C . ARG A 1 186 ? 9.517 -17.410 14.420 1.00 34.84 186 ARG A C 1
ATOM 1398 O O . ARG A 1 186 ? 10.404 -16.685 14.848 1.00 34.84 186 ARG A O 1
ATOM 1405 N N . ARG A 1 187 ? 8.225 -17.063 14.506 1.00 35.69 187 ARG A N 1
ATOM 1406 C CA . ARG A 1 187 ? 7.748 -15.866 15.227 1.00 35.69 187 ARG A CA 1
ATOM 1407 C C . ARG A 1 187 ? 7.551 -16.075 16.730 1.00 35.69 187 ARG A C 1
ATOM 1409 O O . ARG A 1 187 ? 7.522 -15.085 17.447 1.00 35.69 187 ARG A O 1
ATOM 1416 N N . ALA A 1 188 ? 7.400 -17.312 17.202 1.00 35.56 188 ALA A N 1
ATOM 1417 C CA . ALA A 1 188 ? 7.214 -17.585 18.630 1.00 35.56 188 ALA A CA 1
ATOM 1418 C C . ALA A 1 188 ? 8.546 -17.645 19.400 1.00 35.56 188 ALA A C 1
ATOM 1420 O O . ALA A 1 188 ? 8.555 -17.481 20.612 1.00 35.56 188 ALA A O 1
ATOM 1421 N N . GLU A 1 189 ? 9.664 -17.854 18.700 1.00 32.31 189 GLU A N 1
ATOM 1422 C CA . GLU A 1 189 ? 10.997 -18.039 19.296 1.00 32.31 189 GLU A CA 1
ATOM 1423 C C . GLU A 1 189 ? 11.881 -16.778 19.231 1.00 32.31 189 GLU A C 1
ATOM 1425 O O . GLU A 1 189 ? 13.049 -16.816 19.602 1.00 32.31 189 GLU A O 1
ATOM 1430 N N . SER A 1 190 ? 11.357 -15.652 18.736 1.00 35.94 190 SER A N 1
ATOM 1431 C CA . SER A 1 190 ? 12.095 -14.378 18.621 1.00 35.94 190 SER A CA 1
ATOM 1432 C C . SER A 1 190 ? 11.349 -13.184 19.231 1.00 35.94 190 SER A C 1
ATOM 1434 O O . SER A 1 190 ? 11.593 -12.046 18.830 1.00 35.94 190 SER A O 1
ATOM 1436 N N . ALA A 1 191 ? 10.437 -13.449 20.171 1.00 35.81 191 ALA A N 1
ATOM 1437 C CA . ALA A 1 191 ? 9.791 -12.449 21.021 1.00 35.81 191 ALA A CA 1
ATOM 1438 C C . ALA A 1 191 ? 10.409 -12.461 22.424 1.00 35.81 191 ALA A C 1
ATOM 1440 O O . ALA A 1 191 ? 10.709 -13.574 22.913 1.00 35.81 191 ALA A O 1
#

Radius of gyration: 17.94 Å; Cα contacts (8 Å, |Δi|>4): 301; chains: 1; bounding box: 40×43×44 Å

Nearest PDB structures (foldseek):
  6cnl-assembly1_L  TM=6.359E-01  e=4.695E-05  Homo sapiens
  4ij5-assembly1_B  TM=5.233E-01  e=4.040E-04  Hydrogenobacter thermophilus TK-6
  4hbz-assembly1_A  TM=4.561E-01  e=3.269E-03  Nakamurella multipartita DSM 44233
  4pza-assembly1_A  TM=5.057E-01  e=7.732E-03  Mycobacterium tuberculosis H37Rv
  6ndi-assembly1_B  TM=4.358E-01  e=2.355E+00  Klebsiella pneumoniae subsp. pneumoniae

Organism: Pseudonocardia endophytica (NCBI:txid401976)

Solvent-accessible surface area (backbone atoms only — not comparable to full-atom values): 11024 Å² total; per-residue (Å²): 133,84,77,77,7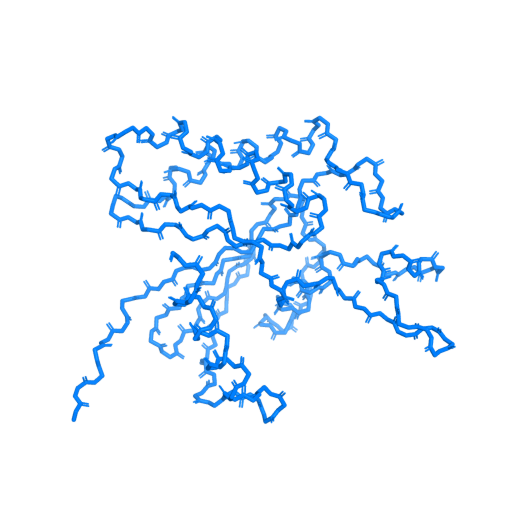6,66,74,62,49,78,48,76,49,64,42,46,32,46,50,75,50,66,82,52,83,38,41,54,29,77,65,11,45,48,52,19,28,54,48,12,42,57,46,41,79,70,56,57,72,70,40,76,45,80,41,71,34,30,78,48,43,28,34,44,49,24,52,50,37,18,50,52,33,23,51,67,59,40,48,98,80,42,52,56,45,75,50,69,83,39,73,35,88,86,44,60,68,52,68,42,70,59,97,85,45,76,39,47,28,46,69,58,73,74,81,91,60,71,34,81,52,41,64,56,40,53,52,48,18,67,66,69,73,51,73,92,61,86,74,54,67,56,40,57,41,39,35,40,37,45,85,56,37,33,39,42,37,47,91,96,46,75,37,79,43,73,55,71,94,59,70,58,91,88,57,53,68,63,64,60,48,59,54,58,55,62,58,71,79,74,113

pLDDT: mean 72.7, std 19.6, range [29.88, 96.88]

InterPro domains:
  IPR029033 Histidine phosphatase superfamily [G3DSA:3.40.50.1240] (4-167)
  IPR029033 Histidine phosphatase superfamily [SSF53254] (11-155)
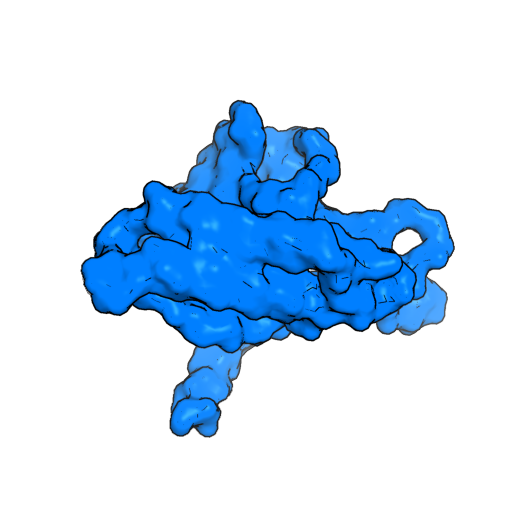
Mean predicted aligned error: 11.11 Å